Protein AF-A0A5C1WH13-F1 (afdb_monomer)

Solvent-accessible surface area (backbone atoms only — not comparable to full-atom values): 10570 Å² total; per-residue (Å²): 48,26,36,10,37,35,24,18,14,65,27,10,23,44,14,42,53,40,17,48,54,41,39,62,72,64,54,47,76,46,55,50,5,15,29,38,35,40,19,40,42,98,88,55,48,75,49,79,48,73,42,56,53,46,22,70,61,41,54,46,66,76,38,70,85,41,82,61,48,64,56,33,32,51,8,41,26,18,37,33,28,37,26,21,66,72,69,77,79,66,62,65,60,50,40,43,76,56,83,55,34,40,17,29,16,17,83,40,24,49,46,68,37,89,81,80,39,29,43,34,57,54,25,42,54,33,36,66,72,67,41,54,30,47,56,22,35,44,54,48,30,67,73,28,38,77,44,66,25,27,36,32,26,36,28,72,77,45,66,19,70,42,62,7,55,57,45,64,77,49,87,42,58,43,62,32,80,47,66,45,94,86,55,67,33,35,40,40,36,36,32,36,23,95,52,68,54,87,62,43,36,53,52,14,46,51,46,13,46,55,47,46,63,66,69,74,127

Radius of gyration: 15.4 Å; Cα contacts (8 Å, |Δi|>4): 584; chains: 1; bounding box: 40×37×45 Å

pLDDT: mean 95.03, std 6.49, range [41.84, 98.94]

Mean predicted aligned error: 3.16 Å

Structure (mmCIF, N/CA/C/O backbone):
data_AF-A0A5C1WH13-F1
#
_entry.id   AF-A0A5C1WH13-F1
#
loop_
_atom_site.group_PDB
_atom_site.id
_atom_site.type_symbol
_atom_site.label_atom_id
_atom_site.label_alt_id
_atom_site.label_comp_id
_atom_site.label_asym_id
_atom_site.label_entity_id
_atom_site.label_seq_id
_atom_site.pdbx_PDB_ins_code
_atom_site.Cartn_x
_atom_site.Cartn_y
_atom_site.Cartn_z
_atom_site.occupancy
_atom_site.B_iso_or_equiv
_atom_site.auth_seq_id
_atom_site.auth_comp_id
_atom_site.auth_asym_id
_atom_site.auth_atom_id
_atom_site.pdbx_PDB_model_num
ATOM 1 N N . MET A 1 1 ? 14.728 3.642 -1.135 1.00 90.88 1 MET A N 1
ATOM 2 C CA . MET A 1 1 ? 13.790 2.544 -0.775 1.00 90.88 1 MET A CA 1
ATOM 3 C C . MET A 1 1 ? 12.399 2.850 -1.324 1.00 90.88 1 MET A C 1
ATOM 5 O O . MET A 1 1 ? 12.065 4.023 -1.347 1.00 90.88 1 MET A O 1
ATOM 9 N N . THR A 1 2 ? 11.608 1.858 -1.760 1.00 95.00 2 THR A N 1
ATOM 10 C CA . THR A 1 2 ? 10.146 1.995 -1.984 1.00 95.00 2 THR A CA 1
ATOM 11 C C . THR A 1 2 ? 9.412 1.067 -1.027 1.00 95.00 2 THR A C 1
ATOM 13 O O . THR A 1 2 ? 9.809 -0.090 -0.896 1.00 95.00 2 THR A O 1
ATOM 16 N N . ILE A 1 3 ? 8.356 1.549 -0.383 1.00 97.19 3 ILE A N 1
ATOM 17 C CA . ILE A 1 3 ? 7.552 0.784 0.569 1.00 97.19 3 ILE A CA 1
ATOM 18 C C . ILE A 1 3 ? 6.067 1.094 0.381 1.00 97.19 3 ILE A C 1
ATOM 20 O O . ILE A 1 3 ? 5.674 2.254 0.274 1.00 97.19 3 ILE A O 1
ATOM 24 N N . GLY A 1 4 ? 5.261 0.038 0.355 1.00 98.38 4 GLY A N 1
ATOM 25 C CA . GLY A 1 4 ? 3.809 0.089 0.437 1.00 98.38 4 GLY A CA 1
ATOM 26 C C . GLY A 1 4 ? 3.349 -0.505 1.760 1.00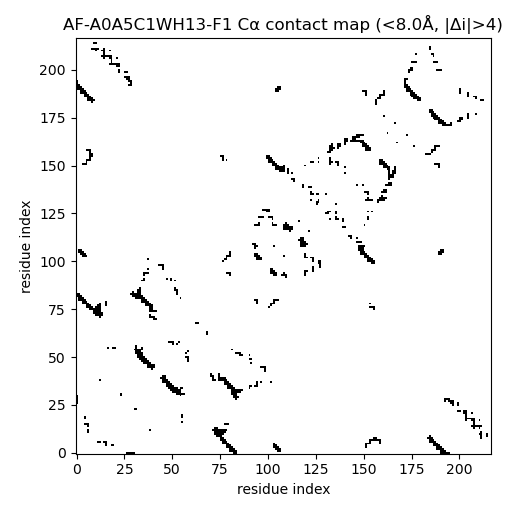 98.38 4 GLY A C 1
ATOM 27 O O . GLY A 1 4 ? 3.851 -1.550 2.176 1.00 98.38 4 GLY A O 1
ATOM 28 N N . ILE A 1 5 ? 2.397 0.152 2.417 1.00 98.88 5 ILE A N 1
ATOM 29 C CA . ILE A 1 5 ? 1.774 -0.327 3.656 1.00 98.88 5 ILE A CA 1
ATOM 30 C C . ILE A 1 5 ? 0.272 -0.151 3.510 1.00 98.88 5 ILE A C 1
ATOM 32 O O . ILE A 1 5 ? -0.181 0.897 3.060 1.00 98.88 5 ILE A O 1
ATOM 36 N N . ALA A 1 6 ? -0.507 -1.145 3.904 1.00 98.88 6 ALA A N 1
ATOM 37 C CA . ALA A 1 6 ? -1.952 -1.018 3.992 1.00 98.88 6 ALA A CA 1
ATOM 38 C C . ALA A 1 6 ? -2.466 -1.694 5.257 1.00 98.88 6 ALA A C 1
ATOM 40 O O . ALA A 1 6 ? -1.867 -2.656 5.742 1.00 98.88 6 ALA A O 1
ATOM 41 N N . ALA A 1 7 ? -3.570 -1.182 5.789 1.00 98.81 7 ALA A N 1
ATOM 42 C CA . ALA A 1 7 ? -4.208 -1.742 6.963 1.00 98.81 7 ALA A CA 1
ATOM 43 C C . ALA A 1 7 ? -5.727 -1.572 6.919 1.00 98.81 7 ALA A C 1
ATOM 45 O O . ALA A 1 7 ? -6.248 -0.613 6.339 1.00 98.81 7 ALA A O 1
ATOM 46 N N . PHE A 1 8 ? -6.411 -2.494 7.588 1.00 98.62 8 PHE A N 1
ATOM 47 C CA . PHE A 1 8 ? -7.804 -2.352 7.987 1.00 98.62 8 PHE A CA 1
ATOM 48 C C . PHE A 1 8 ? -7.947 -2.642 9.485 1.00 98.62 8 PHE A C 1
ATOM 50 O O . PHE A 1 8 ? -7.122 -3.351 10.068 1.00 98.62 8 PHE A O 1
ATOM 57 N N . GLY A 1 9 ? -9.005 -2.115 10.092 1.00 97.44 9 GLY A N 1
ATOM 58 C CA . GLY A 1 9 ? -9.286 -2.221 11.526 1.00 97.44 9 GLY A CA 1
ATOM 59 C C . GLY A 1 9 ? -9.368 -0.847 12.184 1.00 97.44 9 GLY A C 1
ATOM 60 O O . GLY A 1 9 ? -9.102 0.168 11.542 1.00 97.44 9 GLY A O 1
ATOM 61 N N . ALA A 1 10 ? -9.753 -0.806 13.461 1.00 94.94 10 ALA A N 1
ATOM 62 C CA . ALA A 1 10 ? -9.865 0.449 14.201 1.00 94.94 10 ALA A CA 1
ATOM 63 C C . ALA A 1 10 ? -8.555 1.251 14.117 1.00 94.94 10 ALA A C 1
ATOM 65 O O . ALA A 1 10 ? -7.485 0.747 14.455 1.00 94.94 10 ALA A O 1
ATOM 66 N N . GLU A 1 11 ? -8.648 2.496 13.642 1.00 96.31 11 GLU A N 1
ATOM 67 C CA . GLU A 1 11 ? -7.512 3.419 13.529 1.00 96.31 11 GLU A CA 1
ATOM 68 C C . GLU A 1 11 ? -6.391 2.938 12.588 1.00 96.31 11 GLU A C 1
ATOM 70 O O . GLU A 1 11 ? -5.204 3.225 12.789 1.00 96.31 11 GLU A O 1
ATOM 75 N N . ALA A 1 12 ? -6.766 2.250 11.502 1.00 98.31 12 ALA A N 1
ATOM 76 C CA . ALA A 1 12 ? -5.860 1.863 10.421 1.00 98.31 12 ALA A CA 1
ATOM 77 C C . ALA A 1 12 ? -5.029 3.043 9.890 1.00 98.31 12 ALA A C 1
ATOM 79 O O . ALA A 1 12 ? -3.855 2.866 9.557 1.00 98.31 12 ALA A O 1
ATOM 80 N N . GLY A 1 13 ? -5.591 4.257 9.874 1.00 97.88 13 GLY A N 1
ATOM 81 C CA . GLY A 1 13 ? -4.851 5.479 9.551 1.00 97.88 13 GLY A CA 1
ATOM 82 C C . GLY A 1 13 ? -3.622 5.693 10.439 1.00 97.88 13 GLY A C 1
ATOM 83 O O . GLY A 1 13 ? -2.503 5.823 9.930 1.00 97.88 13 GLY A O 1
ATOM 84 N N . ARG A 1 14 ? -3.795 5.661 11.769 1.00 97.69 14 ARG A N 1
ATOM 85 C CA . ARG A 1 14 ? -2.669 5.760 12.717 1.00 97.69 14 ARG A CA 1
ATOM 86 C C . ARG A 1 14 ? -1.720 4.581 12.612 1.00 97.69 14 ARG A C 1
ATOM 88 O O . ARG A 1 14 ? -0.511 4.782 12.717 1.00 97.69 14 ARG A O 1
ATOM 95 N N . ALA A 1 15 ? -2.235 3.376 12.387 1.00 98.62 15 ALA A N 1
ATOM 96 C CA . ALA A 1 15 ? -1.409 2.185 12.233 1.00 98.62 15 ALA A CA 1
ATOM 97 C C . ALA A 1 15 ? -0.457 2.296 11.033 1.00 98.62 15 ALA A C 1
ATOM 99 O O . ALA A 1 15 ? 0.742 2.036 11.170 1.00 98.62 15 ALA A O 1
ATOM 100 N N . VAL A 1 16 ? -0.961 2.753 9.881 1.00 98.69 16 VAL A N 1
ATOM 101 C CA . VAL A 1 16 ? -0.147 2.996 8.681 1.00 98.69 16 VAL A CA 1
ATOM 102 C C . VAL A 1 16 ? 0.901 4.075 8.945 1.00 98.69 16 VAL A C 1
ATOM 104 O O . VAL A 1 16 ? 2.068 3.876 8.617 1.00 98.69 16 VAL A O 1
ATOM 107 N N . TRP A 1 17 ? 0.535 5.183 9.596 1.00 97.88 17 TRP A N 1
ATOM 108 C CA . TRP A 1 17 ? 1.495 6.234 9.958 1.00 97.88 17 TRP A CA 1
ATOM 109 C C . TRP A 1 17 ? 2.567 5.758 10.940 1.00 97.88 17 TRP A C 1
ATOM 111 O O . TRP A 1 17 ? 3.724 6.162 10.833 1.00 97.88 17 TRP A O 1
ATOM 121 N N . ALA A 1 18 ? 2.206 4.906 11.897 1.00 98.44 18 ALA A N 1
ATOM 122 C CA . ALA A 1 18 ? 3.139 4.357 12.871 1.00 98.44 18 ALA A CA 1
ATOM 123 C C . ALA A 1 18 ? 4.132 3.386 12.212 1.00 98.44 18 ALA A C 1
ATOM 125 O O . ALA A 1 18 ? 5.329 3.459 12.491 1.00 98.44 18 ALA A O 1
ATOM 126 N N . ALA A 1 19 ? 3.655 2.528 11.307 1.00 98.62 19 ALA A N 1
ATOM 127 C CA . ALA A 1 19 ? 4.505 1.640 10.519 1.00 98.62 19 ALA A CA 1
ATOM 128 C C . ALA A 1 19 ? 5.409 2.417 9.548 1.00 98.62 19 ALA A C 1
ATOM 130 O O . ALA A 1 19 ? 6.598 2.120 9.446 1.00 98.62 19 ALA A O 1
ATOM 131 N N . TRP A 1 20 ? 4.877 3.448 8.884 1.00 98.00 20 TRP A N 1
ATOM 132 C CA . TRP A 1 20 ? 5.648 4.320 7.997 1.00 98.00 20 TRP A CA 1
ATOM 133 C C . TRP A 1 20 ? 6.755 5.059 8.759 1.00 98.00 20 TRP A C 1
ATOM 135 O O . TRP A 1 20 ? 7.915 4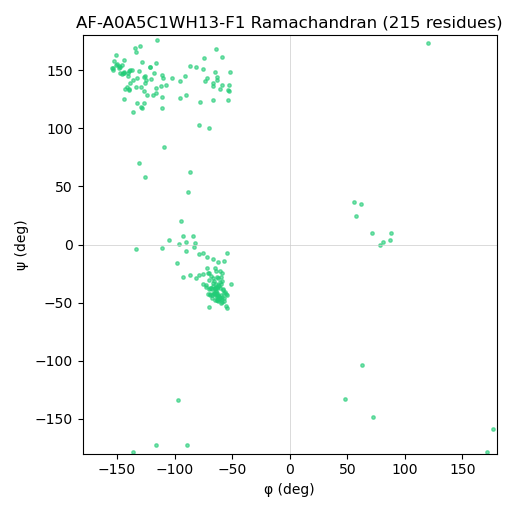.997 8.357 1.00 98.00 20 TRP A O 1
ATOM 145 N N . ALA A 1 21 ? 6.436 5.676 9.901 1.00 97.56 21 ALA A N 1
ATOM 146 C CA . ALA A 1 21 ? 7.431 6.350 10.735 1.00 97.56 21 ALA A CA 1
ATOM 147 C C . ALA A 1 21 ? 8.577 5.411 11.143 1.00 97.56 21 ALA A C 1
ATOM 149 O O . ALA A 1 21 ? 9.740 5.806 11.133 1.00 97.56 21 ALA A O 1
ATOM 150 N N . GLU A 1 22 ? 8.258 4.162 11.485 1.00 97.81 22 GLU A N 1
ATOM 151 C CA . GLU A 1 22 ? 9.262 3.165 11.854 1.00 97.81 22 GLU A CA 1
ATOM 152 C C . GLU A 1 22 ? 10.116 2.724 10.658 1.00 97.81 22 GLU A C 1
ATOM 154 O O . GLU A 1 22 ? 11.330 2.575 10.795 1.00 97.81 22 GLU A O 1
ATOM 159 N N . ALA A 1 23 ? 9.514 2.574 9.476 1.00 96.50 23 ALA A N 1
ATOM 160 C CA . ALA A 1 23 ? 10.244 2.261 8.252 1.00 96.50 23 ALA A CA 1
ATOM 161 C C . ALA A 1 23 ? 11.221 3.380 7.856 1.00 96.50 23 ALA A C 1
ATOM 163 O O . ALA A 1 23 ? 12.355 3.091 7.482 1.00 96.50 23 ALA A O 1
ATOM 164 N N . GLU A 1 24 ? 10.817 4.647 7.977 1.00 95.75 24 GLU A N 1
ATOM 165 C CA . GLU A 1 24 ? 11.707 5.795 7.758 1.00 95.75 24 GLU A CA 1
ATOM 166 C C . GLU A 1 24 ? 12.808 5.889 8.823 1.00 95.75 24 GLU A C 1
ATOM 168 O O . GLU A 1 24 ? 13.943 6.224 8.503 1.00 95.75 24 GLU A O 1
ATOM 173 N N . ARG A 1 25 ? 12.513 5.539 10.080 1.00 95.69 25 ARG A N 1
ATOM 174 C CA . ARG A 1 25 ? 13.503 5.540 11.168 1.00 95.69 25 ARG A CA 1
ATOM 175 C C . ARG A 1 25 ? 14.578 4.460 11.002 1.00 95.69 25 ARG A C 1
ATOM 177 O O . ARG A 1 25 ? 15.719 4.669 11.405 1.00 95.69 25 ARG A O 1
ATOM 184 N N . LEU A 1 26 ? 14.196 3.281 10.508 1.00 94.50 26 LEU A N 1
ATOM 185 C CA . LEU A 1 26 ? 15.082 2.118 10.374 1.00 94.50 26 LEU A CA 1
ATOM 186 C C . LEU A 1 26 ? 15.765 2.017 9.011 1.00 94.50 26 LEU A C 1
ATOM 188 O O . LEU A 1 26 ? 16.820 1.391 8.908 1.00 94.50 26 LEU A O 1
ATOM 192 N N . GLY A 1 27 ? 15.135 2.554 7.968 1.00 90.81 27 GLY A N 1
ATOM 193 C CA . GLY A 1 27 ? 15.612 2.433 6.600 1.00 90.81 27 GLY A CA 1
ATOM 194 C C . GLY A 1 27 ? 16.959 3.117 6.365 1.00 90.81 27 GLY A C 1
ATOM 195 O O . GLY A 1 27 ? 17.452 3.903 7.172 1.00 90.81 27 GLY A O 1
ATOM 196 N N . LYS A 1 28 ? 17.542 2.825 5.202 1.00 89.12 28 LYS A N 1
ATOM 197 C CA . LYS A 1 28 ? 18.756 3.467 4.690 1.00 89.12 28 LYS A CA 1
ATOM 198 C C . LYS A 1 28 ? 18.580 3.855 3.221 1.00 89.12 28 LYS A C 1
ATOM 200 O O . LYS A 1 28 ? 17.652 3.384 2.553 1.00 89.12 28 LYS A O 1
ATOM 205 N N . GLY A 1 29 ? 19.489 4.692 2.730 1.00 85.06 29 GLY A N 1
ATOM 206 C CA . GLY A 1 29 ? 19.470 5.230 1.373 1.00 85.06 29 GLY A CA 1
ATOM 207 C C . GLY A 1 29 ? 18.370 6.272 1.176 1.00 85.06 29 GLY A C 1
ATOM 208 O O . GLY A 1 29 ? 18.005 6.986 2.109 1.00 85.06 29 GLY A O 1
ATOM 209 N N . ASP A 1 30 ? 17.826 6.344 -0.041 1.00 81.06 30 ASP A N 1
ATOM 210 C CA . ASP A 1 30 ? 16.823 7.357 -0.381 1.00 81.06 30 ASP A CA 1
ATOM 211 C C . ASP A 1 30 ? 15.486 7.077 0.332 1.00 81.06 30 ASP A C 1
ATOM 213 O O . ASP A 1 30 ? 14.691 6.216 -0.082 1.00 81.06 30 ASP A O 1
ATOM 217 N N . LEU A 1 31 ? 15.274 7.811 1.422 1.00 83.81 31 LEU A N 1
ATOM 218 C CA . LEU A 1 31 ? 14.081 7.877 2.264 1.00 83.81 31 LEU A CA 1
ATOM 219 C C . LEU A 1 31 ? 13.465 9.278 2.186 1.00 83.81 31 LEU A C 1
ATOM 221 O O . LEU A 1 31 ? 14.038 10.173 1.571 1.00 83.81 31 LEU A O 1
ATOM 225 N N . HIS A 1 32 ? 12.314 9.469 2.837 1.00 87.25 32 HIS A N 1
ATOM 226 C CA . HIS A 1 32 ? 11.668 10.780 2.973 1.00 87.25 32 HIS A CA 1
ATOM 227 C C . HIS A 1 32 ? 11.407 11.462 1.621 1.00 87.25 32 HIS A C 1
ATOM 229 O O . HIS A 1 32 ? 11.569 12.671 1.472 1.00 87.25 32 HIS A O 1
ATOM 235 N N . GLY A 1 33 ? 11.058 10.674 0.608 1.00 89.94 33 GLY A N 1
ATOM 236 C CA . GLY A 1 33 ? 10.798 11.166 -0.737 1.00 89.94 33 GLY A CA 1
ATOM 237 C C . GLY A 1 33 ? 9.316 11.366 -0.994 1.00 89.94 33 GLY A C 1
ATOM 238 O O . GLY A 1 33 ? 8.601 11.923 -0.156 1.00 89.94 33 GLY A O 1
ATOM 239 N N . PHE A 1 34 ? 8.860 10.883 -2.147 1.00 95.38 34 PHE A N 1
ATOM 240 C CA . PHE A 1 34 ? 7.460 10.941 -2.521 1.00 95.38 34 PHE A CA 1
ATOM 241 C C . PHE A 1 34 ? 6.618 10.089 -1.575 1.00 95.38 34 PHE A C 1
ATOM 243 O O . PHE A 1 34 ? 7.067 9.039 -1.100 1.00 95.38 34 PHE A O 1
ATOM 250 N N . ALA A 1 35 ? 5.378 10.499 -1.347 1.00 97.25 35 ALA A N 1
ATOM 251 C CA . ALA A 1 35 ? 4.393 9.696 -0.651 1.00 97.25 35 ALA A CA 1
ATOM 252 C C . ALA A 1 35 ? 2.986 9.951 -1.183 1.00 97.25 35 ALA A C 1
ATOM 254 O O . ALA A 1 35 ? 2.652 11.070 -1.567 1.00 97.25 35 ALA A O 1
ATOM 255 N N . VAL A 1 36 ? 2.161 8.908 -1.152 1.00 97.75 36 VAL A N 1
ATOM 256 C CA . VAL A 1 36 ? 0.710 8.987 -1.340 1.00 97.75 36 VAL A CA 1
ATOM 257 C C . VAL A 1 36 ? 0.072 8.173 -0.233 1.00 97.75 36 VAL A C 1
ATOM 259 O O . VAL A 1 36 ? 0.366 6.986 -0.111 1.00 97.75 36 VAL A O 1
ATOM 262 N N . PHE A 1 37 ? -0.781 8.799 0.566 1.00 97.94 37 PHE A N 1
ATOM 263 C CA . PHE A 1 37 ? -1.547 8.174 1.637 1.00 97.94 37 PHE A CA 1
ATOM 264 C C . PHE A 1 37 ? -3.039 8.323 1.348 1.00 97.94 37 PHE A C 1
ATOM 266 O O . PHE A 1 37 ? -3.503 9.437 1.126 1.00 97.94 37 PHE A O 1
ATOM 273 N N . TYR A 1 38 ? -3.785 7.221 1.401 1.00 97.81 38 TYR A N 1
ATOM 274 C CA . TYR A 1 38 ? -5.246 7.231 1.403 1.00 97.81 38 TYR A CA 1
ATOM 275 C C . TYR A 1 38 ? -5.791 6.808 2.758 1.00 97.81 38 TYR A C 1
ATOM 277 O O . TYR A 1 38 ? -5.291 5.866 3.378 1.00 97.81 38 TYR A O 1
ATOM 285 N N . ALA A 1 39 ? -6.888 7.448 3.147 1.00 97.00 39 ALA A N 1
ATOM 286 C CA . ALA A 1 39 ? -7.793 6.971 4.181 1.00 97.00 39 ALA A CA 1
ATOM 287 C C . ALA A 1 39 ? -9.242 7.038 3.679 1.00 97.00 39 ALA A C 1
ATOM 289 O O . ALA A 1 39 ? -9.583 7.894 2.859 1.00 97.00 39 ALA A O 1
ATOM 290 N N . LEU A 1 40 ? -10.080 6.127 4.171 1.00 95.19 40 LEU A N 1
ATOM 291 C CA . LEU A 1 40 ? -11.515 6.118 3.906 1.00 95.19 40 LEU A CA 1
ATOM 292 C C . LEU A 1 40 ? -12.216 7.170 4.774 1.00 95.19 40 LEU A C 1
ATOM 294 O O . LEU A 1 40 ? -12.121 7.146 6.002 1.00 95.19 40 LEU A O 1
ATOM 298 N N . ALA A 1 41 ? -12.918 8.094 4.133 1.00 91.94 41 ALA A N 1
ATOM 299 C CA . ALA A 1 41 ? -13.732 9.095 4.797 1.00 91.94 41 ALA A CA 1
ATOM 300 C C . ALA A 1 41 ? -15.036 8.496 5.349 1.00 91.94 41 ALA A C 1
ATOM 302 O O . ALA A 1 41 ? -15.476 7.433 4.902 1.00 91.94 41 ALA A O 1
ATOM 303 N N . PRO A 1 42 ? -15.690 9.168 6.318 1.00 88.44 42 PRO A N 1
ATOM 304 C CA . PRO A 1 42 ? -16.958 8.702 6.883 1.00 88.44 42 PRO A CA 1
ATOM 305 C C . PRO A 1 42 ? -18.097 8.545 5.863 1.00 88.44 42 PRO A C 1
ATOM 307 O O . PRO A 1 42 ? -19.022 7.773 6.099 1.00 88.44 42 PRO A O 1
ATOM 310 N N . ASP A 1 43 ? -18.040 9.263 4.741 1.00 88.56 43 ASP A N 1
ATOM 311 C CA . ASP A 1 43 ? -18.987 9.156 3.622 1.00 88.56 43 ASP A CA 1
ATOM 312 C C . ASP A 1 43 ? -18.653 8.010 2.644 1.00 88.56 43 ASP A C 1
ATOM 314 O O . ASP A 1 43 ? -19.414 7.747 1.710 1.00 88.56 43 ASP A O 1
ATOM 318 N N . GLY A 1 44 ? -17.554 7.290 2.886 1.00 86.12 44 GLY A N 1
ATOM 319 C CA . GLY A 1 44 ? -17.084 6.175 2.071 1.00 86.12 44 GLY A CA 1
ATOM 320 C C . GLY A 1 44 ? -16.195 6.579 0.894 1.00 86.12 44 GLY A C 1
ATOM 321 O O . GLY A 1 44 ? -15.804 5.701 0.125 1.00 86.12 44 GLY A O 1
ATOM 322 N N . GLU A 1 45 ? -15.855 7.860 0.743 1.00 91.38 45 GLU A N 1
ATOM 323 C CA . GLU A 1 45 ? -14.924 8.319 -0.290 1.00 91.38 45 GLU A CA 1
ATOM 324 C C . GLU A 1 45 ? -13.465 8.230 0.185 1.00 91.38 45 GLU A C 1
ATOM 326 O O . GLU A 1 45 ? -13.160 8.278 1.376 1.00 91.38 45 GLU A O 1
ATOM 331 N N . ALA A 1 46 ? -12.524 8.078 -0.745 1.00 93.50 46 ALA A N 1
ATOM 332 C CA . ALA A 1 46 ? -11.100 8.043 -0.417 1.00 93.50 46 ALA A CA 1
ATOM 333 C C . ALA A 1 46 ? -10.496 9.453 -0.466 1.00 93.50 46 ALA A C 1
ATOM 335 O O . ALA A 1 46 ? -10.612 10.143 -1.479 1.00 9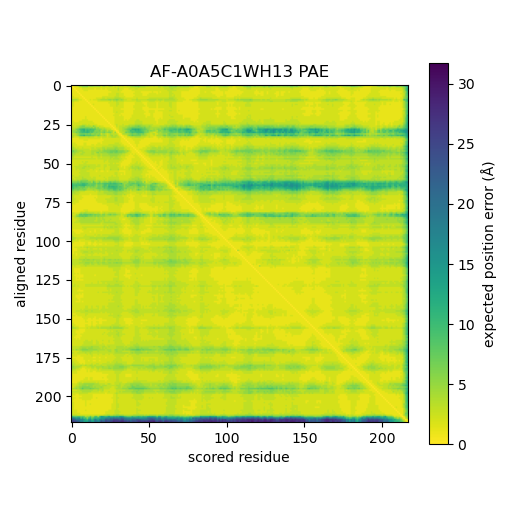3.50 46 ALA A O 1
ATOM 336 N N . VAL A 1 47 ? -9.789 9.864 0.589 1.00 94.12 47 VAL A N 1
ATOM 337 C CA . VAL A 1 47 ? -9.083 11.160 0.626 1.00 94.12 47 VAL A CA 1
ATOM 338 C C . VAL A 1 47 ? -7.581 10.937 0.610 1.00 94.12 47 VAL A C 1
ATOM 340 O O . VAL A 1 47 ? -7.056 10.177 1.428 1.00 94.12 47 VAL A O 1
ATOM 343 N N . ALA A 1 48 ? -6.908 11.590 -0.338 1.00 94.56 48 ALA A N 1
ATOM 344 C CA . ALA A 1 48 ? -5.470 11.480 -0.551 1.00 94.56 48 ALA A CA 1
ATOM 345 C C . ALA A 1 48 ? -4.701 12.598 0.151 1.00 94.56 48 ALA A C 1
ATOM 347 O O . ALA A 1 48 ? -5.092 13.765 0.087 1.00 94.56 48 ALA A O 1
ATOM 348 N N . LEU A 1 49 ? -3.554 12.237 0.722 1.00 95.19 49 LEU A N 1
ATOM 349 C CA . LEU A 1 49 ? -2.471 13.152 1.067 1.00 95.19 49 LEU A CA 1
ATOM 350 C C . LEU A 1 49 ? -1.257 12.766 0.230 1.00 95.19 49 LEU A C 1
ATOM 352 O O . LEU A 1 49 ? -0.884 11.593 0.210 1.00 95.19 49 LEU A O 1
ATOM 356 N N . GLU A 1 50 ? -0.626 13.727 -0.434 1.00 95.62 50 GLU A N 1
ATOM 357 C CA . GLU A 1 50 ? 0.525 13.449 -1.290 1.00 95.62 50 GLU A CA 1
ATOM 358 C C . GLU A 1 50 ? 1.619 14.509 -1.174 1.00 95.62 50 GLU A C 1
ATOM 360 O O . GLU A 1 50 ? 1.358 15.682 -0.906 1.00 95.62 50 GLU A O 1
ATOM 365 N N . CYS A 1 51 ? 2.861 14.081 -1.372 1.00 95.69 51 CYS A N 1
ATOM 366 C CA . CYS A 1 51 ? 4.016 14.957 -1.510 1.00 95.69 51 CYS A CA 1
ATOM 367 C C . CYS A 1 51 ? 5.041 14.305 -2.445 1.00 95.69 51 CYS A C 1
ATOM 369 O O . CYS A 1 51 ? 5.126 13.082 -2.523 1.00 95.69 51 CYS A O 1
ATOM 371 N N . GLN A 1 52 ? 5.840 15.112 -3.146 1.00 95.44 52 GLN A N 1
ATOM 372 C CA . GLN A 1 52 ? 6.993 14.612 -3.912 1.00 95.44 52 GLN A CA 1
ATOM 373 C C . GLN A 1 52 ? 8.221 14.382 -3.028 1.00 95.44 52 GLN A C 1
ATOM 375 O O . GLN A 1 52 ? 9.071 13.559 -3.348 1.00 95.44 52 GLN A O 1
ATOM 380 N N . ARG A 1 53 ? 8.343 15.141 -1.933 1.00 94.81 53 ARG A N 1
ATOM 381 C CA . ARG A 1 53 ? 9.544 15.195 -1.095 1.00 94.81 53 ARG A CA 1
ATOM 382 C C . ARG A 1 53 ? 9.176 15.386 0.370 1.00 94.81 53 ARG A C 1
ATOM 384 O O . ARG A 1 53 ? 8.138 15.968 0.677 1.00 94.81 53 ARG A O 1
ATOM 391 N N . GLY A 1 54 ? 10.068 14.931 1.243 1.00 93.06 54 GLY A N 1
ATOM 392 C CA . GLY A 1 54 ? 10.009 15.039 2.701 1.00 93.06 54 GLY A CA 1
ATOM 393 C C . GLY A 1 54 ? 9.133 13.993 3.397 1.00 93.06 54 GLY A C 1
ATOM 394 O O . GLY A 1 54 ? 9.012 14.032 4.621 1.00 93.06 54 GLY A O 1
ATOM 395 N N . GLY A 1 55 ? 8.539 13.052 2.651 1.00 93.75 55 GLY A N 1
ATOM 396 C CA . GLY A 1 55 ? 7.830 11.893 3.191 1.00 93.75 55 GLY A CA 1
ATOM 397 C C . GLY A 1 55 ? 6.832 12.240 4.297 1.00 93.75 55 GLY A C 1
ATOM 398 O O . GLY A 1 55 ? 6.032 13.176 4.176 1.00 93.75 55 GLY A O 1
ATOM 399 N N . LEU A 1 56 ? 6.882 11.479 5.393 1.00 94.69 56 LEU A N 1
ATOM 400 C CA . LEU A 1 56 ? 5.923 11.614 6.490 1.00 94.69 56 LEU A CA 1
ATOM 401 C C . LEU A 1 56 ? 6.004 12.979 7.181 1.00 94.69 56 LEU A C 1
ATOM 403 O O . LEU A 1 56 ? 4.982 13.497 7.635 1.00 94.69 56 LEU A O 1
ATOM 407 N N . GLU A 1 57 ? 7.195 13.570 7.274 1.00 94.31 57 GLU A N 1
ATOM 408 C CA . GLU A 1 57 ? 7.378 14.883 7.895 1.00 94.31 57 GLU A CA 1
ATOM 409 C C . GLU A 1 57 ? 6.629 15.967 7.116 1.00 94.31 57 GLU A C 1
ATOM 411 O O . GLU A 1 57 ? 5.861 16.729 7.706 1.00 94.31 57 GLU A O 1
ATOM 416 N N . THR A 1 58 ? 6.771 15.994 5.788 1.00 94.69 58 THR A N 1
ATOM 417 C CA . THR A 1 58 ? 6.042 16.947 4.941 1.00 94.69 58 THR A CA 1
ATOM 418 C C . THR A 1 58 ? 4.535 16.725 4.994 1.00 94.69 58 THR A C 1
ATOM 420 O O . THR A 1 58 ? 3.800 17.700 5.158 1.00 94.69 58 THR A O 1
ATOM 423 N N . ILE A 1 59 ? 4.063 15.472 4.944 1.00 93.06 59 ILE A N 1
ATOM 424 C CA . ILE A 1 59 ? 2.630 15.180 5.110 1.00 93.06 59 ILE A CA 1
ATOM 425 C C . ILE A 1 59 ? 2.129 15.695 6.468 1.00 93.06 59 ILE A C 1
ATOM 427 O O . ILE A 1 59 ? 1.109 16.378 6.533 1.00 93.06 59 ILE A O 1
ATOM 431 N N . ARG A 1 60 ? 2.855 15.458 7.565 1.00 92.50 60 ARG A N 1
ATOM 432 C CA . ARG A 1 60 ? 2.468 15.980 8.887 1.00 92.50 60 ARG A CA 1
ATOM 433 C C . ARG A 1 60 ? 2.441 17.501 8.920 1.00 92.50 60 ARG A C 1
ATOM 435 O O . ARG A 1 60 ? 1.474 18.069 9.419 1.00 92.50 60 ARG A O 1
ATOM 442 N N . ALA A 1 61 ? 3.465 18.161 8.389 1.00 90.94 61 ALA A N 1
ATOM 443 C CA . ALA A 1 61 ? 3.546 19.616 8.385 1.00 90.94 61 ALA A CA 1
ATOM 444 C C . ALA A 1 61 ? 2.371 20.243 7.619 1.00 90.94 61 ALA A C 1
ATOM 446 O O . ALA A 1 61 ? 1.709 21.139 8.139 1.00 90.94 61 ALA A O 1
ATOM 447 N N . GLN A 1 62 ? 2.062 19.721 6.429 1.00 87.94 62 GLN A N 1
ATOM 448 C CA . GLN A 1 62 ? 0.994 20.239 5.570 1.00 87.94 62 GLN A CA 1
ATOM 449 C C . GLN A 1 62 ? -0.415 19.974 6.119 1.00 87.94 62 GLN A C 1
ATOM 451 O O . GLN A 1 62 ? -1.322 20.768 5.873 1.00 87.94 62 GLN A O 1
ATOM 456 N N . TRP A 1 63 ? -0.607 18.880 6.864 1.00 85.50 63 TRP A N 1
ATOM 457 C CA . TRP A 1 63 ? -1.934 18.422 7.292 1.00 85.50 63 TRP A CA 1
ATOM 458 C C . TRP A 1 63 ? -2.195 18.568 8.797 1.00 85.50 63 TRP A C 1
ATOM 460 O O . TRP A 1 63 ? -3.305 18.316 9.253 1.00 85.50 63 TRP A O 1
ATOM 470 N N . SER A 1 64 ? -1.219 19.020 9.586 1.00 82.44 64 SER A N 1
ATOM 471 C CA . SER A 1 64 ? -1.371 19.198 11.042 1.00 82.44 64 SER A CA 1
ATOM 472 C C . SER A 1 64 ? -2.488 20.169 11.444 1.00 82.44 64 SER A C 1
ATOM 474 O O . SER A 1 64 ? -3.076 20.022 12.512 1.00 82.44 64 SER A O 1
ATOM 476 N N . THR A 1 65 ? -2.803 21.146 10.595 1.00 78.31 65 THR A N 1
ATOM 477 C CA . THR A 1 65 ? -3.829 22.175 10.840 1.00 78.31 65 THR A CA 1
ATOM 478 C C . THR A 1 65 ? -5.181 21.839 10.216 1.00 78.31 65 THR A C 1
ATOM 480 O O . THR A 1 65 ? -6.132 22.616 10.314 1.00 78.31 65 THR A O 1
ATOM 483 N N . ARG A 1 66 ? -5.268 20.691 9.547 1.00 81.62 66 ARG A N 1
ATOM 484 C CA . ARG A 1 66 ? -6.396 20.305 8.718 1.00 81.62 66 ARG A CA 1
ATOM 485 C C . ARG A 1 66 ? -7.377 19.440 9.521 1.00 81.62 66 ARG A C 1
ATOM 487 O O . ARG A 1 66 ? -6.961 18.447 10.119 1.00 81.62 66 ARG A O 1
ATOM 494 N N . PRO A 1 67 ? -8.674 19.807 9.583 1.00 81.19 67 PRO A N 1
ATOM 495 C CA . PRO A 1 67 ? -9.648 19.129 10.444 1.00 81.19 67 PRO A CA 1
ATOM 496 C C . PRO A 1 67 ? -9.870 17.667 10.040 1.00 81.19 67 PRO A C 1
ATOM 498 O O . PRO A 1 67 ? -10.267 16.837 10.857 1.00 81.19 67 PRO A O 1
ATOM 501 N N . ASP A 1 68 ? -9.582 17.347 8.784 1.00 84.88 68 ASP A N 1
ATOM 502 C CA . ASP A 1 68 ? -9.686 16.022 8.208 1.00 84.88 68 ASP A CA 1
ATOM 503 C C . ASP A 1 68 ? -8.664 15.024 8.750 1.00 84.88 68 ASP A C 1
ATOM 505 O O . ASP A 1 68 ? -8.959 13.833 8.849 1.00 84.88 68 ASP A O 1
ATOM 509 N N . LEU A 1 69 ? -7.504 15.494 9.217 1.00 89.44 69 LEU A N 1
ATOM 510 C CA . LEU A 1 69 ? -6.462 14.606 9.718 1.00 89.44 69 LEU A CA 1
ATOM 511 C C . LEU A 1 69 ? -6.954 13.725 10.878 1.00 89.44 69 LEU A C 1
ATOM 513 O O . LEU A 1 69 ? -6.614 12.545 10.950 1.00 89.44 69 LEU A O 1
ATOM 517 N N . ALA A 1 70 ? -7.778 14.273 11.775 1.00 90.31 70 ALA A N 1
ATOM 518 C CA . ALA A 1 70 ? -8.265 13.540 12.940 1.00 90.31 70 ALA A CA 1
ATOM 519 C C . ALA A 1 70 ? -9.081 12.299 12.545 1.00 90.31 70 ALA A C 1
ATOM 521 O O . ALA A 1 70 ? -8.839 11.214 13.081 1.00 90.31 70 ALA A O 1
ATOM 522 N N . TRP A 1 71 ? -10.005 12.437 11.588 1.00 92.00 71 TRP A N 1
ATOM 523 C CA . TRP A 1 71 ? -10.793 11.299 11.120 1.00 92.00 71 TRP A CA 1
ATOM 524 C C . TRP A 1 71 ? -9.974 10.386 10.206 1.00 92.00 71 TRP A C 1
ATOM 526 O O . TRP A 1 71 ? -10.139 9.174 10.289 1.00 92.00 71 TRP A O 1
ATOM 536 N N . MET A 1 72 ? -9.041 10.916 9.401 1.00 95.31 72 MET A N 1
ATOM 537 C CA . MET A 1 72 ? -8.162 10.083 8.565 1.00 95.31 72 MET A CA 1
ATOM 538 C C . MET A 1 72 ? -7.324 9.139 9.421 1.00 95.31 72 MET A C 1
ATOM 540 O O . MET A 1 72 ? -7.118 7.984 9.060 1.00 95.31 72 MET A O 1
ATOM 544 N N . MET A 1 73 ? -6.872 9.616 10.580 1.00 95.19 73 MET A N 1
ATOM 545 C CA . MET A 1 73 ? -6.143 8.819 11.560 1.00 95.19 73 MET A CA 1
ATOM 546 C C . MET A 1 73 ? -7.022 7.744 12.209 1.00 95.19 73 MET A C 1
ATOM 548 O O . MET A 1 73 ? -6.564 6.618 12.396 1.00 95.19 73 MET A O 1
ATOM 552 N N . ALA A 1 74 ? -8.286 8.063 12.488 1.00 94.81 74 ALA A N 1
ATOM 553 C CA . ALA A 1 74 ? -9.263 7.115 13.018 1.00 94.81 74 ALA A CA 1
ATOM 554 C C . ALA A 1 74 ? -9.863 6.174 11.951 1.00 94.81 74 ALA A C 1
ATOM 556 O O . ALA A 1 74 ? -10.577 5.237 12.306 1.00 94.81 74 ALA A O 1
ATOM 557 N N . SER A 1 75 ? -9.586 6.413 10.664 1.00 96.19 75 SER A N 1
ATOM 558 C CA . SER A 1 75 ? -10.164 5.666 9.545 1.00 96.19 75 SER A CA 1
ATOM 559 C C . SER A 1 75 ? -9.972 4.157 9.714 1.00 96.19 75 SER A C 1
ATOM 561 O O . SER A 1 75 ? -8.862 3.727 10.047 1.00 96.19 75 SER A O 1
ATOM 563 N N . PRO A 1 76 ? -11.003 3.341 9.418 1.00 96.75 76 PRO A N 1
ATOM 564 C CA . PRO A 1 76 ? -10.918 1.888 9.502 1.00 96.75 76 PRO A CA 1
ATOM 565 C C . PRO A 1 76 ? -10.135 1.256 8.344 1.00 96.75 76 PRO A C 1
ATOM 567 O O . PRO A 1 76 ? -9.926 0.045 8.326 1.00 96.75 76 PRO A O 1
ATOM 570 N N . LEU A 1 77 ? -9.755 2.055 7.345 1.00 98.25 77 LEU A N 1
ATOM 571 C CA . LEU A 1 77 ? -9.065 1.614 6.142 1.00 98.25 77 LEU A CA 1
ATOM 572 C C . LEU A 1 77 ? -8.065 2.684 5.710 1.00 98.25 77 LEU A C 1
ATOM 574 O O . LEU A 1 77 ? -8.435 3.846 5.510 1.00 98.25 77 LEU A O 1
ATOM 578 N N . ALA A 1 78 ? -6.803 2.301 5.557 1.00 98.56 78 ALA A N 1
ATOM 579 C CA . ALA A 1 78 ? -5.767 3.214 5.102 1.00 98.56 78 ALA A CA 1
ATOM 580 C C . ALA A 1 78 ? -4.660 2.485 4.344 1.00 98.56 78 ALA A C 1
ATOM 582 O O . ALA A 1 78 ? -4.398 1.300 4.565 1.00 98.56 78 ALA A O 1
ATOM 583 N N . ALA A 1 79 ? -3.983 3.211 3.463 1.00 98.81 79 ALA A N 1
ATOM 584 C CA . ALA A 1 79 ? -2.814 2.717 2.758 1.00 98.81 79 ALA A CA 1
ATOM 585 C C . ALA A 1 79 ? -1.849 3.855 2.429 1.00 98.81 79 ALA A C 1
ATOM 587 O O . ALA A 1 79 ? -2.250 5.009 2.309 1.00 98.81 79 ALA A O 1
ATOM 588 N N . VAL A 1 80 ? -0.577 3.518 2.261 1.00 98.75 80 VAL A N 1
ATOM 589 C CA . VAL A 1 80 ? 0.467 4.422 1.790 1.00 98.75 80 VAL A CA 1
ATOM 590 C C . VAL A 1 80 ? 1.352 3.715 0.771 1.00 98.75 80 VAL A C 1
ATOM 592 O O . VAL A 1 80 ? 1.548 2.497 0.835 1.00 98.75 80 VAL A O 1
ATOM 595 N N . ILE A 1 81 ? 1.907 4.488 -0.151 1.00 98.25 81 ILE A N 1
ATOM 596 C CA . ILE A 1 81 ? 3.149 4.171 -0.853 1.00 98.25 81 ILE A CA 1
ATOM 597 C C . ILE A 1 81 ? 4.110 5.340 -0.679 1.00 98.25 81 ILE A C 1
ATOM 599 O O . ILE A 1 81 ? 3.698 6.495 -0.754 1.00 98.25 81 ILE A O 1
ATOM 603 N N . THR A 1 82 ? 5.386 5.053 -0.454 1.00 96.69 82 THR A N 1
ATOM 604 C CA . THR A 1 82 ? 6.433 6.076 -0.412 1.00 96.69 82 THR A CA 1
ATOM 605 C C . THR A 1 82 ? 7.743 5.554 -0.990 1.00 96.69 82 THR A C 1
ATOM 607 O O . THR A 1 82 ? 8.048 4.359 -0.901 1.00 96.69 82 THR A O 1
ATOM 610 N N . SER A 1 83 ? 8.528 6.435 -1.611 1.00 92.75 83 SER A N 1
ATOM 611 C CA . SER A 1 83 ? 9.911 6.139 -1.985 1.00 92.75 83 SER A CA 1
ATOM 612 C C . SER A 1 83 ? 10.778 7.384 -2.048 1.00 92.75 83 SER A C 1
ATOM 614 O O . SER A 1 83 ? 10.262 8.460 -2.288 1.00 92.75 83 SER A O 1
ATOM 616 N N . GLY A 1 84 ? 12.094 7.223 -1.933 1.00 87.00 84 GLY A N 1
ATOM 617 C CA . GLY A 1 84 ? 13.067 8.319 -1.970 1.00 87.00 84 GLY A CA 1
ATOM 618 C C . GLY A 1 84 ? 13.034 9.261 -3.190 1.00 87.00 84 GLY A C 1
ATOM 619 O O . GLY A 1 84 ? 12.930 10.467 -2.995 1.00 87.00 84 GLY A O 1
ATOM 620 N N . PRO A 1 85 ? 13.127 8.773 -4.440 1.00 87.06 85 PRO A N 1
ATOM 621 C CA . PRO A 1 85 ? 13.117 9.655 -5.610 1.00 87.06 85 PRO A CA 1
ATOM 622 C C . PRO A 1 85 ? 11.723 10.209 -5.937 1.00 87.06 85 PRO A C 1
ATOM 624 O O . PRO A 1 85 ? 10.718 9.519 -5.731 1.00 87.06 85 PRO A O 1
ATOM 627 N N . ASP A 1 86 ? 11.704 11.407 -6.535 1.00 93.19 86 ASP A N 1
ATOM 628 C CA . ASP A 1 86 ? 10.526 12.005 -7.177 1.00 93.19 86 ASP A CA 1
ATOM 629 C C . ASP A 1 86 ? 9.901 11.015 -8.176 1.00 93.19 86 ASP A C 1
ATOM 631 O O . ASP A 1 86 ? 10.594 10.217 -8.825 1.00 93.19 86 ASP A O 1
ATOM 635 N N . ARG A 1 87 ? 8.576 11.080 -8.334 1.00 93.94 87 ARG A N 1
ATOM 636 C CA . ARG A 1 87 ? 7.840 10.218 -9.265 1.00 93.94 87 ARG A CA 1
ATOM 637 C C . ARG A 1 87 ? 7.059 11.018 -10.302 1.00 93.94 87 ARG A C 1
ATOM 639 O O . ARG A 1 87 ? 6.646 12.142 -10.020 1.00 93.94 87 ARG A O 1
ATOM 646 N N . PRO A 1 88 ? 6.813 10.433 -11.491 1.00 93.88 88 PRO A N 1
ATOM 647 C CA . PRO A 1 88 ? 5.917 11.028 -12.470 1.00 93.88 88 PRO A CA 1
ATOM 648 C C . PRO A 1 88 ? 4.547 11.334 -11.864 1.00 93.88 88 PRO A C 1
ATOM 650 O O . PRO A 1 88 ? 3.940 10.490 -11.206 1.00 93.88 88 PRO A O 1
ATOM 653 N N . GLU A 1 89 ? 4.054 12.538 -12.113 1.00 94.75 89 GLU A N 1
ATOM 654 C CA . GLU A 1 89 ? 2.708 12.937 -11.718 1.00 94.75 89 GLU A CA 1
ATOM 655 C C . GLU A 1 89 ? 1.666 12.434 -12.732 1.00 94.75 89 GLU A C 1
ATOM 657 O O . GLU A 1 89 ? 1.999 12.233 -13.905 1.00 94.75 89 GLU A O 1
ATOM 662 N N . PRO A 1 90 ? 0.408 12.205 -12.310 1.00 95.81 90 PRO A N 1
ATOM 663 C CA . PRO A 1 90 ? -0.117 12.372 -10.947 1.00 95.81 90 PRO A CA 1
ATOM 664 C C . PRO A 1 90 ? 0.367 11.271 -9.989 1.00 95.81 90 PRO A C 1
ATOM 666 O O . PRO A 1 90 ? 0.426 10.103 -10.376 1.00 95.81 90 PRO A O 1
ATOM 669 N N . LEU A 1 91 ? 0.687 11.612 -8.734 1.00 96.12 91 LEU A N 1
ATOM 670 C CA . LEU A 1 91 ? 1.215 10.641 -7.760 1.00 96.12 91 LEU A CA 1
ATOM 671 C C . LEU A 1 91 ? 0.189 9.559 -7.391 1.00 96.12 91 LEU A C 1
ATOM 673 O O . LEU A 1 91 ? 0.550 8.393 -7.219 1.00 96.12 91 LEU A O 1
ATOM 677 N N . ALA A 1 92 ? -1.102 9.897 -7.402 1.00 95.81 92 ALA A N 1
ATOM 678 C CA . ALA A 1 92 ? -2.215 8.958 -7.236 1.00 95.81 92 ALA A CA 1
ATOM 679 C C . ALA A 1 92 ? -2.222 7.765 -8.224 1.00 95.81 92 ALA A C 1
ATOM 681 O O . ALA A 1 92 ? -3.027 6.848 -8.094 1.00 95.81 92 ALA A O 1
ATOM 682 N N . GLN A 1 93 ? -1.340 7.721 -9.228 1.00 97.19 93 GLN A N 1
ATOM 683 C CA . GLN A 1 93 ? -1.178 6.520 -10.050 1.00 97.19 93 GLN A CA 1
ATOM 684 C C . GLN A 1 93 ? -0.515 5.347 -9.305 1.00 97.19 93 GLN A C 1
ATOM 686 O O . GLN A 1 93 ? -0.724 4.201 -9.697 1.00 97.19 93 GLN A O 1
ATOM 691 N N . PHE A 1 94 ? 0.272 5.603 -8.251 1.00 98.00 94 PHE A N 1
ATOM 692 C CA . PHE A 1 94 ? 1.044 4.573 -7.535 1.00 98.00 94 PHE A CA 1
ATOM 693 C C . PHE A 1 94 ? 0.257 3.867 -6.425 1.00 98.00 94 PHE A C 1
ATOM 695 O O . PHE A 1 94 ? 0.539 2.714 -6.104 1.00 98.00 94 PHE A O 1
ATOM 702 N N . LEU A 1 95 ? -0.743 4.543 -5.873 1.00 98.50 95 LEU A N 1
ATOM 703 C CA . LEU A 1 95 ? -1.700 4.018 -4.911 1.00 98.50 95 LEU A CA 1
ATOM 704 C C . LEU A 1 95 ? -3.078 4.380 -5.455 1.00 98.50 95 LEU A C 1
ATOM 706 O O . LEU A 1 95 ? -3.365 5.560 -5.600 1.00 98.50 95 LEU A O 1
ATOM 710 N N . VAL A 1 96 ? -3.911 3.389 -5.764 1.00 98.44 96 VAL A N 1
ATOM 711 C CA . VAL A 1 96 ? -5.241 3.610 -6.352 1.00 98.44 96 VAL A CA 1
ATOM 712 C C . VAL A 1 96 ? -6.337 3.255 -5.355 1.00 98.44 96 VAL A C 1
ATOM 714 O O . VAL A 1 96 ? -6.187 2.318 -4.568 1.00 98.44 96 VAL A O 1
ATOM 717 N N . ALA A 1 97 ? -7.445 3.990 -5.398 1.00 97.88 97 ALA A N 1
ATOM 718 C CA . ALA A 1 97 ? -8.581 3.801 -4.506 1.00 97.88 97 ALA A CA 1
ATOM 719 C C . ALA A 1 97 ? -9.891 3.610 -5.276 1.00 97.88 97 ALA A C 1
ATOM 721 O O . ALA A 1 97 ? -10.102 4.213 -6.329 1.00 97.88 97 ALA A O 1
ATOM 722 N N . GLY A 1 98 ? -10.761 2.769 -4.725 1.00 95.19 98 GLY A N 1
ATOM 723 C CA . GLY A 1 98 ? -12.143 2.565 -5.144 1.00 95.19 98 GLY A CA 1
ATOM 724 C C . GLY A 1 98 ? -13.064 2.495 -3.926 1.00 95.19 98 GLY A C 1
ATOM 725 O O . GLY A 1 98 ? -12.620 2.622 -2.784 1.00 95.19 98 GLY A O 1
ATOM 726 N N . ARG A 1 99 ? -14.358 2.276 -4.163 1.00 91.38 99 ARG A N 1
ATOM 727 C CA . ARG A 1 99 ? -15.391 2.254 -3.113 1.00 91.38 99 ARG A CA 1
ATOM 728 C C . ARG A 1 99 ? -15.236 1.079 -2.148 1.00 91.38 99 ARG A C 1
ATOM 730 O O . ARG A 1 99 ? -15.682 1.155 -1.007 1.00 91.38 99 ARG A O 1
ATOM 737 N N . ARG A 1 100 ? -14.668 -0.035 -2.609 1.00 93.81 100 ARG A N 1
ATOM 738 C CA . ARG A 1 100 ? -14.507 -1.273 -1.836 1.00 93.81 100 ARG A CA 1
ATOM 739 C C . ARG A 1 100 ? -13.130 -1.421 -1.211 1.00 93.81 100 ARG A C 1
ATOM 741 O O . ARG A 1 100 ? -12.976 -2.266 -0.330 1.00 93.81 100 ARG A O 1
ATOM 748 N N . GLY A 1 101 ? -12.137 -0.651 -1.647 1.00 96.94 101 GLY A N 1
ATOM 749 C CA . GLY A 1 101 ? -10.776 -0.845 -1.175 1.00 96.94 101 GLY A CA 1
ATOM 750 C C . GLY A 1 101 ? -9.715 -0.042 -1.910 1.00 96.94 101 GLY A C 1
ATOM 751 O O . GLY A 1 101 ? -10.002 0.715 -2.836 1.00 96.94 101 GLY A O 1
ATOM 752 N N . PHE A 1 102 ? -8.470 -0.242 -1.488 1.00 98.69 102 PHE A N 1
ATOM 753 C CA . PHE A 1 102 ? -7.283 0.416 -2.031 1.00 98.69 102 PHE A CA 1
ATOM 754 C C . PHE A 1 102 ? -6.289 -0.624 -2.551 1.00 98.69 102 PHE A C 1
ATOM 756 O O . PHE A 1 102 ? -6.236 -1.749 -2.047 1.00 98.69 102 PHE A O 1
ATOM 763 N N . VAL A 1 103 ? -5.470 -0.234 -3.529 1.00 98.81 103 VAL A N 1
ATOM 764 C CA . VAL A 1 103 ? -4.339 -1.038 -4.005 1.00 98.81 103 VAL A CA 1
ATOM 765 C C . VAL A 1 103 ? -3.067 -0.197 -4.011 1.00 98.81 103 VAL A C 1
ATOM 767 O O . VAL A 1 103 ? -2.963 0.793 -4.737 1.00 98.81 103 VAL A O 1
ATOM 770 N N . THR A 1 104 ? -2.103 -0.620 -3.196 1.00 98.75 104 THR A N 1
ATOM 771 C CA . THR A 1 104 ? -0.745 -0.070 -3.085 1.00 98.75 104 THR A CA 1
ATOM 772 C C . THR A 1 104 ? 0.283 -1.118 -3.504 1.00 98.75 104 THR A C 1
ATOM 774 O O . THR A 1 104 ? -0.068 -2.198 -3.980 1.00 98.75 104 THR A O 1
ATOM 777 N N . GLY A 1 105 ? 1.566 -0.832 -3.316 1.00 97.62 105 GLY A N 1
ATOM 778 C CA . GLY A 1 105 ? 2.618 -1.802 -3.562 1.00 97.62 105 GLY A CA 1
ATOM 779 C C . GLY A 1 105 ? 4.008 -1.233 -3.355 1.00 97.62 105 GLY A C 1
ATOM 780 O O . GLY A 1 105 ? 4.201 -0.218 -2.690 1.00 97.62 105 GLY A O 1
ATOM 781 N N . HIS A 1 106 ? 4.984 -1.884 -3.969 1.00 96.88 106 HIS A N 1
ATOM 782 C CA . HIS A 1 106 ? 6.351 -1.387 -4.050 1.00 96.88 106 HIS A CA 1
ATOM 783 C C . HIS A 1 106 ? 6.891 -1.535 -5.476 1.00 96.88 106 HIS A C 1
ATOM 785 O O . HIS A 1 106 ? 6.262 -2.174 -6.323 1.00 96.88 106 HIS A O 1
ATOM 791 N N . ARG A 1 107 ? 8.049 -0.917 -5.739 1.00 95.12 107 ARG A N 1
ATOM 792 C CA . ARG A 1 107 ? 8.636 -0.753 -7.080 1.00 95.12 107 ARG A CA 1
ATOM 793 C C . ARG A 1 107 ? 7.756 0.086 -8.014 1.00 95.12 107 ARG A C 1
ATOM 795 O O . ARG A 1 107 ? 7.765 1.315 -7.880 1.00 95.12 107 ARG A O 1
ATOM 802 N N . LEU A 1 108 ? 7.046 -0.544 -8.951 1.00 96.00 108 LEU A N 1
ATOM 803 C CA . LEU A 1 108 ? 6.206 0.105 -9.963 1.00 96.00 108 LEU A CA 1
ATOM 804 C C . LEU A 1 108 ? 4.805 -0.540 -10.015 1.00 96.00 108 LEU A C 1
ATOM 806 O O . LEU A 1 108 ? 4.452 -1.197 -10.992 1.00 96.00 108 LEU A O 1
ATOM 810 N N . PRO A 1 109 ? 3.960 -0.351 -8.983 1.00 97.56 109 PRO A N 1
ATOM 811 C CA . PRO A 1 109 ? 2.613 -0.938 -8.953 1.00 97.56 109 PRO A CA 1
ATOM 812 C C . PRO A 1 109 ? 1.697 -0.438 -10.085 1.00 97.56 109 PRO A C 1
ATOM 814 O O . PRO A 1 109 ? 0.672 -1.050 -10.369 1.00 97.56 109 PRO A O 1
ATOM 817 N N . ASN A 1 110 ? 2.067 0.656 -10.752 1.00 98.00 110 ASN A N 1
ATOM 818 C CA . ASN A 1 110 ? 1.367 1.241 -11.892 1.00 98.00 110 ASN A CA 1
ATOM 819 C C . ASN A 1 110 ? 1.874 0.744 -13.262 1.00 98.00 110 ASN A C 1
ATOM 821 O O . ASN A 1 110 ? 1.464 1.293 -14.285 1.00 98.00 110 ASN A O 1
ATOM 825 N N . THR A 1 111 ? 2.766 -0.254 -13.319 1.00 97.69 111 THR A N 1
ATOM 826 C CA . THR A 1 111 ? 3.221 -0.836 -14.591 1.00 97.69 111 THR A CA 1
ATOM 827 C C . THR A 1 111 ? 2.049 -1.436 -15.366 1.00 97.69 111 THR A C 1
ATOM 829 O O . THR A 1 111 ? 1.227 -2.161 -14.805 1.00 97.69 111 THR A O 1
ATOM 832 N N . VAL A 1 112 ? 1.985 -1.135 -16.665 1.00 98.06 112 VAL A N 1
ATOM 833 C CA . VAL A 1 112 ? 0.994 -1.694 -17.592 1.00 98.06 112 VAL A CA 1
ATOM 834 C C . VAL A 1 112 ? 1.237 -3.195 -17.760 1.00 98.06 112 VAL A C 1
ATOM 836 O O . VAL A 1 112 ? 2.352 -3.613 -18.075 1.00 98.06 112 VAL A O 1
ATOM 839 N N . GLY A 1 113 ? 0.202 -3.993 -17.502 1.00 97.12 113 GLY A N 1
ATOM 840 C CA . GLY A 1 113 ? 0.222 -5.444 -17.663 1.00 97.12 113 GLY A CA 1
ATOM 841 C C . GLY A 1 113 ? -0.195 -5.910 -19.061 1.00 97.12 113 GLY A C 1
ATOM 842 O O . GLY A 1 113 ? -0.430 -5.115 -19.968 1.00 97.12 113 GLY A O 1
ATOM 843 N N . VAL A 1 114 ? -0.348 -7.225 -19.220 1.00 97.25 114 VAL A N 1
ATOM 844 C CA . VAL A 1 114 ? -0.780 -7.888 -20.465 1.00 97.25 114 VAL A CA 1
ATOM 845 C C . VAL A 1 114 ? -2.175 -7.464 -20.935 1.00 97.25 114 VAL A C 1
ATOM 847 O O . VAL A 1 114 ? -2.478 -7.571 -22.119 1.00 97.25 114 VAL A O 1
ATOM 850 N N . SER A 1 115 ? -3.005 -6.958 -20.020 1.00 96.12 115 SER A N 1
ATOM 851 C CA . SER A 1 115 ? -4.351 -6.436 -20.287 1.00 96.12 115 SER A CA 1
ATOM 852 C C . SER A 1 115 ? -4.359 -4.971 -20.759 1.00 96.12 115 SER A C 1
ATOM 854 O O . SER A 1 115 ? -5.429 -4.375 -20.824 1.00 96.12 115 SER A O 1
ATOM 856 N N . ASP A 1 116 ? -3.192 -4.367 -21.025 1.00 97.44 116 ASP A N 1
ATOM 857 C CA . ASP A 1 116 ? -3.015 -2.936 -21.349 1.00 97.44 116 ASP A CA 1
ATOM 858 C C . ASP A 1 116 ? -3.558 -1.977 -20.263 1.00 97.44 116 ASP A C 1
ATOM 860 O O . ASP A 1 116 ? -3.901 -0.819 -20.492 1.00 97.44 116 ASP A O 1
ATOM 864 N N . ILE A 1 117 ? -3.635 -2.475 -19.027 1.00 97.50 117 ILE A N 1
ATOM 865 C CA . ILE A 1 117 ? -4.093 -1.744 -17.842 1.00 97.50 117 ILE A CA 1
ATOM 866 C C . ILE A 1 117 ? -2.994 -1.838 -16.773 1.00 97.50 117 ILE A C 1
ATOM 868 O O . ILE A 1 117 ? -2.375 -2.896 -16.630 1.00 97.50 117 ILE A O 1
ATOM 872 N N . PRO A 1 118 ? -2.731 -0.766 -15.997 1.00 98.62 118 PRO A N 1
ATOM 873 C CA . PRO A 1 118 ? -1.860 -0.839 -14.829 1.00 98.62 118 PRO A CA 1
ATOM 874 C C . PRO A 1 118 ? -2.278 -1.947 -13.858 1.00 98.62 118 PRO A C 1
ATOM 876 O O . PRO A 1 118 ? -3.447 -2.029 -13.473 1.00 98.62 118 PRO A O 1
ATOM 879 N N . VAL A 1 119 ? -1.326 -2.768 -13.414 1.00 98.75 119 VAL A N 1
ATOM 880 C CA . VAL A 1 119 ? -1.618 -3.948 -12.580 1.00 98.75 119 VAL A CA 1
ATOM 881 C C . VAL A 1 119 ? -2.316 -3.599 -11.256 1.00 98.75 119 VAL A C 1
ATOM 883 O O . VAL A 1 119 ? -3.214 -4.322 -10.825 1.00 98.75 119 VAL A O 1
ATOM 886 N N . ASN A 1 120 ? -2.010 -2.453 -10.633 1.00 98.75 120 ASN A N 1
ATOM 887 C CA . ASN A 1 120 ? -2.748 -1.988 -9.453 1.00 98.75 120 ASN A CA 1
ATOM 888 C C . ASN A 1 120 ? -4.224 -1.657 -9.746 1.00 98.75 120 ASN A C 1
ATOM 890 O O . ASN A 1 120 ? -5.095 -1.955 -8.928 1.00 98.75 120 ASN A O 1
ATOM 894 N N . ARG A 1 121 ? -4.532 -1.088 -10.918 1.00 98.75 121 ARG A N 1
ATOM 895 C CA . ARG A 1 121 ? -5.904 -0.791 -11.359 1.00 98.75 121 ARG A CA 1
ATOM 896 C C . ARG A 1 121 ? -6.665 -2.054 -11.736 1.00 98.75 121 ARG A C 1
ATOM 898 O O . ARG A 1 121 ? -7.857 -2.147 -11.451 1.00 98.75 121 ARG A O 1
ATOM 905 N N . GLU A 1 122 ? -5.993 -3.027 -12.340 1.00 98.75 122 GLU A N 1
ATOM 906 C CA . GLU A 1 122 ? -6.589 -4.330 -12.638 1.00 98.75 122 GLU A CA 1
ATOM 907 C C . GLU A 1 122 ? -6.986 -5.059 -11.343 1.00 98.75 122 GLU A C 1
ATOM 909 O O . GLU A 1 122 ? -8.125 -5.517 -11.213 1.00 98.75 122 GLU A O 1
ATOM 914 N N . ALA A 1 123 ? -6.102 -5.063 -10.338 1.00 98.81 123 ALA A N 1
ATOM 915 C CA . ALA A 1 123 ? -6.400 -5.607 -9.013 1.00 98.81 123 ALA A CA 1
ATOM 916 C C . ALA A 1 123 ? -7.538 -4.837 -8.321 1.00 98.81 123 ALA A C 1
ATOM 918 O O . ALA A 1 123 ? -8.445 -5.455 -7.760 1.00 98.81 123 ALA A O 1
ATOM 919 N N . LEU A 1 124 ? -7.547 -3.501 -8.422 1.00 98.75 124 LEU A N 1
ATOM 920 C CA . LEU A 1 124 ? -8.629 -2.668 -7.892 1.00 98.75 124 LEU A CA 1
ATOM 921 C C . LEU A 1 124 ? -9.980 -3.024 -8.541 1.00 98.75 124 LEU A C 1
ATOM 923 O O . LEU A 1 124 ? -10.987 -3.189 -7.859 1.00 98.75 124 LEU A O 1
ATOM 927 N N . SER A 1 125 ? -10.007 -3.216 -9.860 1.00 98.56 125 SER A N 1
ATOM 928 C CA . SER A 1 125 ? -11.218 -3.626 -10.578 1.00 98.56 125 SER A CA 1
ATOM 929 C C . SER A 1 125 ? -11.742 -4.992 -10.117 1.00 98.56 125 SER A C 1
ATOM 931 O O . SER A 1 125 ? -12.953 -5.219 -10.092 1.00 98.56 125 SER A O 1
ATOM 933 N N . LEU A 1 126 ? -10.861 -5.932 -9.768 1.00 98.69 126 LEU A N 1
ATOM 934 C CA . LEU A 1 126 ? -11.262 -7.234 -9.224 1.00 98.69 126 LEU A CA 1
ATOM 935 C C . LEU A 1 126 ? -11.899 -7.091 -7.836 1.00 98.69 126 LEU A C 1
ATOM 937 O O . LEU A 1 126 ? -12.982 -7.638 -7.618 1.00 98.69 126 LEU A O 1
ATOM 941 N N . ILE A 1 127 ? -11.300 -6.314 -6.928 1.00 98.31 127 ILE A N 1
ATOM 942 C CA . ILE A 1 127 ? -11.889 -6.103 -5.594 1.00 98.31 127 ILE A CA 1
ATOM 943 C C . ILE A 1 127 ? -13.206 -5.316 -5.661 1.00 98.31 127 ILE A C 1
ATOM 945 O O . ILE A 1 127 ? -14.137 -5.636 -4.924 1.00 98.31 127 ILE A O 1
ATOM 949 N N . GLU A 1 128 ? -13.354 -4.376 -6.604 1.00 97.31 128 GLU A N 1
ATOM 950 C CA . GLU A 1 128 ? -14.624 -3.678 -6.876 1.00 97.31 128 GLU A CA 1
ATOM 951 C C . GLU A 1 128 ? -15.745 -4.641 -7.306 1.00 97.31 128 GLU A C 1
ATOM 953 O O . GLU A 1 128 ? -16.916 -4.452 -6.961 1.00 97.31 128 GLU A O 1
ATOM 958 N N . ARG A 1 129 ? -15.380 -5.727 -7.997 1.00 97.81 129 ARG A N 1
ATOM 959 C CA . ARG A 1 129 ? -16.282 -6.822 -8.387 1.00 97.81 129 ARG A CA 1
ATOM 960 C C . ARG A 1 129 ? -16.511 -7.854 -7.277 1.00 97.81 129 ARG A C 1
ATOM 962 O O . ARG A 1 129 ? -17.245 -8.814 -7.491 1.00 97.81 129 ARG A O 1
ATOM 969 N N . GLY A 1 130 ? -15.923 -7.658 -6.097 1.00 97.62 130 GLY A N 1
ATOM 970 C CA . GLY A 1 130 ? -16.088 -8.536 -4.939 1.00 97.62 130 GLY A CA 1
ATOM 971 C C . GLY A 1 130 ? -15.105 -9.705 -4.874 1.00 97.62 130 GLY A C 1
ATOM 972 O O . GLY A 1 130 ? -15.275 -10.576 -4.023 1.00 97.62 130 GLY A O 1
ATOM 973 N N . VAL A 1 131 ? -14.076 -9.737 -5.728 1.00 98.56 131 VAL A N 1
ATOM 974 C CA . VAL A 1 131 ? -12.979 -10.705 -5.584 1.00 98.56 131 VAL A CA 1
ATOM 975 C C . VAL A 1 131 ? -12.205 -10.382 -4.307 1.00 98.56 131 VAL A C 1
ATOM 977 O O . VAL A 1 131 ? -11.958 -9.215 -3.996 1.00 98.56 131 VAL A O 1
ATOM 980 N N . ARG A 1 132 ? -11.816 -11.412 -3.551 1.00 98.19 132 ARG A N 1
ATOM 981 C CA . ARG A 1 132 ? -11.048 -11.213 -2.320 1.00 98.19 132 ARG A CA 1
ATOM 982 C C . ARG A 1 132 ? -9.685 -10.568 -2.614 1.00 98.19 132 ARG A C 1
ATOM 984 O O . ARG A 1 132 ? -9.070 -10.923 -3.618 1.00 98.19 132 ARG A O 1
ATOM 991 N N . PRO A 1 133 ? -9.160 -9.688 -1.742 1.00 98.69 133 PRO A N 1
ATOM 992 C CA . PRO A 1 133 ? -7.892 -8.995 -1.982 1.00 98.69 133 PRO A CA 1
ATOM 993 C C . PRO A 1 133 ? -6.700 -9.907 -2.283 1.00 98.69 133 PRO A C 1
ATOM 995 O O . PRO A 1 133 ? -5.949 -9.630 -3.214 1.00 98.69 133 PRO A O 1
ATOM 998 N N . ASP A 1 134 ? -6.545 -11.006 -1.539 1.00 98.25 134 ASP A N 1
ATOM 999 C CA . ASP A 1 134 ? -5.475 -11.991 -1.735 1.00 98.25 134 ASP A CA 1
ATOM 1000 C C . ASP A 1 134 ? -5.586 -12.722 -3.077 1.00 98.25 134 ASP A C 1
ATOM 1002 O O . ASP A 1 134 ? -4.588 -12.951 -3.760 1.00 98.25 134 ASP A O 1
ATOM 1006 N N . GLU A 1 135 ? -6.809 -13.031 -3.496 1.00 98.75 135 GLU A N 1
ATOM 1007 C CA . GLU A 1 135 ? -7.068 -13.633 -4.795 1.00 98.75 135 GLU A CA 1
ATOM 1008 C C . GLU A 1 135 ? -6.849 -12.637 -5.939 1.00 98.75 135 GLU A C 1
ATOM 1010 O O . GLU A 1 135 ? -6.204 -12.985 -6.927 1.00 98.75 135 GLU A O 1
ATOM 1015 N N . ALA A 1 136 ? -7.300 -11.391 -5.785 1.00 98.81 136 ALA A N 1
ATOM 1016 C CA . ALA A 1 136 ? -7.157 -10.343 -6.789 1.00 98.81 136 ALA A CA 1
ATOM 1017 C C . ALA A 1 136 ? -5.684 -10.052 -7.117 1.00 98.81 136 ALA A C 1
ATOM 1019 O O . ALA A 1 136 ? -5.304 -10.072 -8.290 1.00 98.81 136 ALA A O 1
ATOM 1020 N N . VAL A 1 137 ? -4.835 -9.836 -6.102 1.00 98.75 137 VAL A N 1
ATOM 1021 C CA . VAL A 1 137 ? -3.397 -9.588 -6.334 1.00 98.75 137 VAL A CA 1
ATOM 1022 C C . VAL A 1 137 ? -2.712 -10.805 -6.950 1.00 98.75 137 VAL A C 1
ATOM 1024 O O . VAL A 1 137 ? -1.925 -10.656 -7.884 1.00 98.75 137 VAL A O 1
ATOM 1027 N N . ARG A 1 138 ? -3.060 -12.016 -6.495 1.00 98.75 138 ARG A N 1
ATOM 1028 C CA . ARG A 1 138 ? -2.506 -13.260 -7.035 1.00 98.75 138 ARG A CA 1
ATOM 1029 C C . ARG A 1 138 ? -2.875 -13.445 -8.504 1.00 98.75 138 ARG A C 1
ATOM 1031 O O . ARG A 1 138 ? -1.991 -13.739 -9.299 1.00 98.75 138 ARG A O 1
ATOM 1038 N N . MET A 1 139 ? -4.145 -13.270 -8.871 1.00 98.62 139 MET A N 1
ATOM 1039 C CA . MET A 1 139 ? -4.611 -13.397 -10.258 1.00 98.62 139 MET A CA 1
ATOM 1040 C C . MET A 1 139 ? -3.850 -12.451 -11.188 1.00 98.62 139 MET A C 1
ATOM 1042 O O . MET A 1 139 ? -3.334 -12.885 -12.218 1.00 98.62 139 MET A O 1
ATOM 1046 N N . VAL A 1 140 ? -3.732 -11.178 -10.800 1.00 98.81 140 VAL A N 1
ATOM 1047 C CA . VAL A 1 140 ? -3.053 -10.163 -11.614 1.00 98.81 140 VAL A CA 1
ATOM 1048 C C . VAL A 1 140 ? -1.567 -10.471 -11.756 1.00 98.81 140 VAL A C 1
ATOM 1050 O O . VAL A 1 140 ? -1.051 -10.462 -12.871 1.00 98.81 140 VAL A O 1
ATOM 1053 N N . LEU A 1 141 ? -0.863 -10.787 -10.667 1.00 98.62 141 LEU A N 1
ATOM 1054 C CA . LEU A 1 141 ? 0.584 -11.023 -10.730 1.00 98.62 141 LEU A CA 1
ATOM 1055 C C . LEU A 1 141 ? 0.951 -12.376 -11.354 1.00 98.62 141 LEU A C 1
ATOM 1057 O O . LEU A 1 141 ? 2.015 -12.488 -11.958 1.00 98.62 141 LEU A O 1
ATOM 1061 N N . GLN A 1 142 ? 0.067 -13.378 -11.298 1.00 98.38 142 GLN A N 1
ATOM 1062 C CA . GLN A 1 142 ? 0.227 -14.631 -12.049 1.00 98.38 142 GLN A CA 1
ATOM 1063 C C . GLN A 1 142 ? 0.064 -14.427 -13.559 1.00 98.38 142 GLN A C 1
ATOM 1065 O O . GLN A 1 142 ? 0.795 -15.041 -14.332 1.00 98.38 142 GLN A O 1
ATOM 1070 N N . ALA A 1 143 ? -0.855 -13.556 -13.986 1.00 98.44 143 ALA A N 1
ATOM 1071 C CA . ALA A 1 143 ? -0.995 -13.182 -15.395 1.00 98.44 143 ALA A CA 1
ATOM 1072 C C . ALA A 1 143 ? 0.160 -12.290 -15.891 1.00 98.44 143 ALA A C 1
ATOM 1074 O O . ALA A 1 143 ? 0.423 -12.216 -17.090 1.00 98.44 143 ALA A O 1
ATOM 1075 N N . ASN A 1 144 ? 0.869 -11.635 -14.967 1.00 98.56 144 ASN A N 1
ATOM 1076 C CA . ASN A 1 144 ? 1.915 -10.657 -15.244 1.00 98.56 144 ASN A CA 1
ATOM 1077 C C . ASN A 1 144 ? 3.244 -11.021 -14.546 1.00 98.56 144 ASN A C 1
ATOM 1079 O O . ASN A 1 144 ? 3.769 -10.219 -13.777 1.00 98.56 144 ASN A O 1
ATOM 1083 N N . PRO A 1 145 ? 3.852 -12.196 -14.796 1.00 98.25 145 PRO A N 1
ATOM 1084 C CA . PRO A 1 145 ? 4.991 -12.669 -14.000 1.00 98.25 145 PRO A CA 1
ATOM 1085 C C . PRO A 1 145 ? 6.250 -11.794 -14.126 1.00 98.25 145 PRO A C 1
ATOM 1087 O O . PRO A 1 145 ? 7.126 -11.841 -13.263 1.00 98.25 145 PRO A O 1
ATOM 1090 N N . ARG A 1 146 ? 6.358 -10.993 -15.196 1.00 97.81 146 ARG A N 1
ATOM 1091 C CA . ARG A 1 146 ? 7.547 -10.188 -15.526 1.00 97.81 146 ARG A CA 1
ATOM 1092 C C . ARG A 1 146 ? 7.411 -8.690 -15.238 1.00 97.81 146 ARG A C 1
ATOM 1094 O O . ARG A 1 146 ? 8.330 -7.948 -15.572 1.00 97.81 146 ARG A O 1
ATOM 1101 N N . VAL A 1 147 ? 6.306 -8.227 -14.651 1.00 97.94 147 VAL A N 1
ATOM 1102 C CA . VAL A 1 147 ? 6.203 -6.820 -14.221 1.00 97.94 147 VAL A CA 1
ATOM 1103 C C . VAL A 1 147 ? 7.079 -6.585 -12.995 1.00 97.94 147 VAL A C 1
ATOM 1105 O O . VAL A 1 147 ? 7.179 -7.448 -12.133 1.00 97.94 147 VAL A O 1
ATOM 1108 N N . ASP A 1 148 ? 7.705 -5.417 -12.886 1.00 97.31 148 ASP A N 1
ATOM 1109 C CA . ASP A 1 148 ? 8.552 -5.078 -11.736 1.00 97.31 148 ASP A CA 1
ATOM 1110 C C . ASP A 1 148 ? 7.714 -4.487 -10.591 1.00 97.31 148 ASP A C 1
ATOM 1112 O O . ASP A 1 148 ? 7.843 -3.316 -10.227 1.00 97.31 148 ASP A O 1
ATOM 1116 N N . ALA A 1 149 ? 6.793 -5.293 -10.060 1.00 98.12 149 ALA A N 1
ATOM 1117 C CA . ALA A 1 149 ? 5.863 -4.877 -9.017 1.00 98.12 149 ALA A CA 1
ATOM 1118 C C . ALA A 1 149 ? 5.569 -5.989 -8.005 1.00 98.12 149 ALA A C 1
ATOM 1120 O O . ALA A 1 149 ? 5.501 -7.174 -8.351 1.00 98.12 149 ALA A O 1
ATOM 1121 N N . GLY A 1 150 ? 5.337 -5.563 -6.767 1.00 98.62 150 GLY A N 1
ATOM 1122 C CA . GLY A 1 150 ? 4.566 -6.299 -5.770 1.00 98.62 150 GLY A CA 1
ATOM 1123 C C . GLY A 1 150 ? 3.381 -5.440 -5.339 1.00 98.62 150 GLY A C 1
ATOM 1124 O O . GLY A 1 150 ? 3.501 -4.212 -5.268 1.00 98.62 150 GLY A O 1
ATOM 1125 N N . LEU A 1 151 ? 2.233 -6.070 -5.104 1.00 98.88 151 LEU A N 1
ATOM 1126 C CA . LEU A 1 151 ? 0.958 -5.406 -4.840 1.00 98.88 151 LEU A CA 1
ATOM 1127 C C . LEU A 1 151 ? 0.430 -5.757 -3.457 1.00 98.88 151 LEU A C 1
ATOM 1129 O O . LEU A 1 151 ? 0.593 -6.877 -2.978 1.00 98.88 151 LEU A O 1
ATOM 1133 N N . ILE A 1 152 ? -0.271 -4.801 -2.859 1.00 98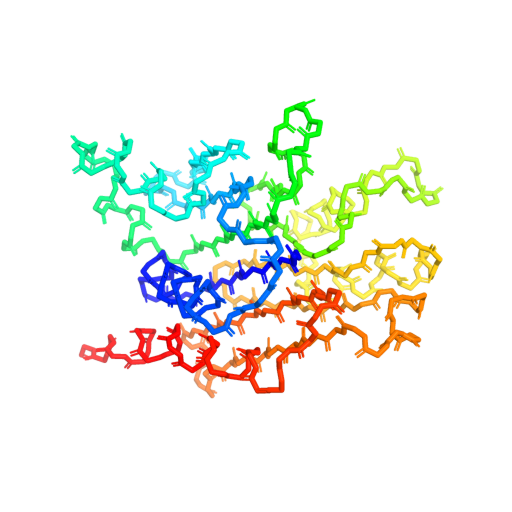.94 152 ILE A N 1
ATOM 1134 C CA . ILE A 1 152 ? -1.082 -4.989 -1.663 1.00 98.94 152 ILE A CA 1
ATOM 1135 C C . ILE A 1 152 ? -2.479 -4.471 -1.979 1.00 98.94 152 ILE A C 1
ATOM 1137 O O . ILE A 1 152 ? -2.635 -3.294 -2.302 1.00 98.94 152 ILE A O 1
ATOM 1141 N N . ALA A 1 153 ? -3.489 -5.323 -1.858 1.00 98.88 153 ALA A N 1
ATOM 1142 C CA . ALA A 1 153 ? -4.888 -4.927 -1.928 1.00 98.88 153 ALA A CA 1
ATOM 1143 C C . ALA A 1 153 ? -5.501 -4.988 -0.529 1.00 98.88 153 ALA A C 1
ATOM 1145 O O . ALA A 1 153 ? -5.262 -5.939 0.217 1.00 98.88 153 ALA A O 1
ATOM 1146 N N . VAL A 1 154 ? -6.303 -3.988 -0.176 1.00 98.81 154 VAL A N 1
ATOM 1147 C CA . VAL A 1 154 ? -6.971 -3.904 1.124 1.00 98.81 154 VAL A CA 1
ATOM 1148 C C . VAL A 1 154 ? -8.421 -3.472 0.954 1.00 98.81 154 VAL A C 1
ATOM 1150 O O . VAL A 1 154 ? -8.741 -2.626 0.127 1.00 98.81 154 VAL A O 1
ATOM 1153 N N . THR A 1 155 ? -9.295 -4.058 1.756 1.00 98.06 155 THR A N 1
ATOM 1154 C CA . THR A 1 155 ? -10.718 -3.727 1.905 1.00 98.06 155 THR A CA 1
ATOM 1155 C C . THR A 1 155 ? -11.002 -3.569 3.403 1.00 98.06 155 THR A C 1
ATOM 1157 O O . THR A 1 155 ? -10.153 -3.959 4.208 1.00 98.06 155 THR A O 1
ATOM 1160 N N . PRO A 1 156 ? -12.182 -3.082 3.826 1.00 95.62 156 PRO A N 1
ATOM 1161 C CA . PRO A 1 156 ? -12.497 -2.935 5.252 1.00 95.62 156 PRO A CA 1
ATOM 1162 C C . PRO A 1 156 ? -12.403 -4.215 6.105 1.00 95.62 156 PRO A C 1
ATOM 1164 O O . PRO A 1 156 ? -12.413 -4.120 7.329 1.00 95.62 156 PRO A O 1
ATOM 1167 N N . HIS A 1 157 ? -12.329 -5.403 5.490 1.00 94.62 157 HIS A N 1
ATOM 1168 C CA . HIS A 1 157 ? -12.368 -6.692 6.198 1.00 94.62 157 HIS A CA 1
ATOM 1169 C C . HIS A 1 157 ? -11.295 -7.694 5.761 1.00 94.62 157 HIS A C 1
ATOM 1171 O O . HIS A 1 157 ? -11.231 -8.801 6.289 1.00 94.62 157 HIS A O 1
ATOM 1177 N N . ALA A 1 158 ? -10.497 -7.360 4.752 1.00 97.69 158 ALA A N 1
ATOM 1178 C CA . ALA A 1 158 ? -9.537 -8.291 4.183 1.00 97.69 158 ALA A CA 1
ATOM 1179 C C . ALA A 1 158 ? -8.373 -7.544 3.551 1.00 97.69 158 ALA A C 1
ATOM 1181 O O . ALA A 1 158 ? -8.533 -6.449 3.008 1.00 97.69 158 ALA A O 1
ATOM 1182 N N . ILE A 1 159 ? -7.211 -8.184 3.570 1.00 98.69 159 ILE A N 1
ATOM 1183 C CA . ILE A 1 159 ? -5.986 -7.680 2.970 1.00 98.69 159 ILE A CA 1
ATOM 1184 C C . ILE A 1 159 ? -5.239 -8.837 2.316 1.00 98.69 159 ILE A C 1
ATOM 1186 O O . ILE A 1 159 ? -5.322 -9.980 2.766 1.00 98.69 159 ILE A O 1
ATOM 1190 N N . GLY A 1 160 ? -4.546 -8.544 1.228 1.00 98.56 160 GLY A N 1
ATOM 1191 C CA . GLY A 1 160 ? -3.737 -9.505 0.498 1.00 98.56 160 GLY A CA 1
ATOM 1192 C C . GLY A 1 160 ? -2.515 -8.819 -0.077 1.00 98.56 160 GLY A C 1
ATOM 1193 O O . GLY A 1 160 ? -2.578 -7.646 -0.440 1.00 98.56 160 GLY A O 1
ATOM 1194 N N . LEU A 1 161 ? -1.405 -9.545 -0.152 1.00 98.69 161 LEU A N 1
ATOM 1195 C CA . LEU A 1 161 ? -0.175 -9.062 -0.765 1.00 98.69 161 LEU A CA 1
ATOM 1196 C C . LEU A 1 161 ? 0.497 -10.170 -1.561 1.00 98.69 161 LEU A C 1
ATOM 1198 O O . LEU A 1 161 ? 0.464 -11.329 -1.146 1.00 98.69 161 LEU A O 1
ATOM 1202 N N . GLU A 1 162 ? 1.130 -9.802 -2.667 1.00 98.62 162 GLU A N 1
ATOM 1203 C CA . GLU A 1 162 ? 1.925 -10.720 -3.476 1.00 98.62 162 GLU A CA 1
ATOM 1204 C C . GLU A 1 162 ? 2.998 -9.964 -4.273 1.00 98.62 162 GLU A C 1
ATOM 1206 O O . GLU A 1 162 ? 2.818 -8.796 -4.623 1.00 98.62 162 GLU A O 1
ATOM 1211 N N . ASP A 1 163 ? 4.102 -10.648 -4.562 1.00 98.56 163 ASP A N 1
ATOM 1212 C CA . ASP A 1 163 ? 5.161 -10.193 -5.461 1.00 98.56 163 ASP A CA 1
ATOM 1213 C C . ASP A 1 163 ? 5.022 -10.903 -6.820 1.00 98.56 163 ASP A C 1
ATOM 1215 O O . ASP A 1 163 ? 4.730 -12.101 -6.893 1.00 98.56 163 ASP A O 1
ATOM 1219 N N . SER A 1 164 ? 5.300 -10.198 -7.919 1.00 98.50 164 SER A N 1
ATOM 1220 C CA . SER A 1 164 ? 5.490 -10.854 -9.221 1.00 98.50 164 SER A CA 1
ATOM 1221 C C . SER A 1 164 ? 6.640 -11.868 -9.168 1.00 98.50 164 SER A C 1
ATOM 1223 O O . SER A 1 164 ? 7.503 -11.830 -8.288 1.00 98.50 164 SER A O 1
ATOM 1225 N N . GLU A 1 165 ? 6.694 -12.792 -10.128 1.00 98.25 165 GLU A N 1
ATOM 1226 C CA . GLU A 1 165 ? 7.803 -13.749 -10.220 1.00 98.25 165 GLU A CA 1
ATOM 1227 C C . GLU A 1 165 ? 9.163 -13.052 -10.337 1.00 98.25 165 GLU A C 1
ATOM 1229 O O . GLU A 1 165 ? 10.057 -13.351 -9.547 1.00 98.25 165 GLU A O 1
ATOM 1234 N N . LEU A 1 166 ? 9.269 -12.040 -11.203 1.00 97.69 166 LEU A N 1
ATOM 1235 C CA . LEU A 1 166 ? 10.474 -11.219 -11.340 1.00 97.69 166 LEU A CA 1
ATOM 1236 C C . LEU A 1 166 ? 10.919 -10.590 -10.010 1.00 97.69 166 LEU A C 1
ATOM 1238 O O . LEU A 1 166 ? 12.110 -10.557 -9.705 1.00 97.69 166 LEU A O 1
ATOM 1242 N N . VAL A 1 167 ? 9.986 -10.074 -9.207 1.00 97.50 167 VAL A N 1
ATOM 1243 C CA . VAL A 1 167 ? 10.327 -9.444 -7.923 1.00 97.50 167 VAL A CA 1
ATOM 1244 C C . VAL A 1 167 ? 10.730 -10.482 -6.875 1.00 97.50 167 VAL A C 1
ATOM 1246 O O . VAL A 1 167 ? 11.645 -10.224 -6.090 1.00 97.50 167 VAL A O 1
ATOM 1249 N N . ARG A 1 168 ? 10.124 -11.677 -6.879 1.00 97.06 168 ARG A N 1
ATOM 1250 C CA . ARG A 1 168 ? 10.462 -12.762 -5.936 1.00 97.06 168 ARG A CA 1
ATOM 1251 C C . ARG A 1 168 ? 11.899 -13.261 -6.077 1.00 97.06 168 ARG A C 1
ATOM 1253 O O . ARG A 1 168 ? 12.476 -13.678 -5.072 1.00 97.06 168 ARG A O 1
ATOM 1260 N N . GLU A 1 169 ? 12.472 -13.172 -7.277 1.00 96.00 169 GLU A N 1
ATOM 1261 C CA . GLU A 1 169 ? 13.873 -13.518 -7.576 1.00 96.00 169 GLU A CA 1
ATOM 1262 C C . GLU A 1 169 ? 14.888 -12.579 -6.893 1.00 96.00 169 GLU A C 1
ATOM 1264 O O . GLU A 1 169 ? 16.084 -12.869 -6.855 1.00 96.00 169 GLU A O 1
ATOM 1269 N N . ARG A 1 170 ? 14.439 -11.446 -6.339 1.00 94.12 170 ARG A N 1
ATOM 1270 C CA . ARG A 1 170 ? 15.324 -10.420 -5.785 1.00 94.12 170 ARG A CA 1
ATOM 1271 C C . ARG A 1 170 ? 15.604 -10.620 -4.300 1.00 94.12 170 ARG A C 1
ATOM 1273 O O . ARG A 1 170 ? 14.723 -10.991 -3.524 1.00 94.12 170 ARG A O 1
ATOM 1280 N N . SER A 1 171 ? 16.827 -10.281 -3.898 1.00 92.56 171 SER A N 1
ATOM 1281 C CA . SER A 1 171 ? 17.285 -10.272 -2.501 1.00 92.56 171 SER A CA 1
ATOM 1282 C C . SER A 1 171 ? 17.065 -8.932 -1.789 1.00 92.56 171 SER A C 1
ATOM 1284 O O . SER A 1 171 ? 17.305 -8.826 -0.592 1.00 92.56 171 SER A O 1
ATOM 1286 N N . ASP A 1 172 ? 16.603 -7.906 -2.508 1.00 93.75 172 ASP A N 1
ATOM 1287 C CA . ASP A 1 172 ? 16.484 -6.525 -2.028 1.00 93.75 172 ASP A CA 1
ATOM 1288 C C . ASP A 1 172 ? 15.089 -6.184 -1.479 1.00 93.75 172 ASP A C 1
ATOM 1290 O O . ASP A 1 172 ? 14.717 -5.011 -1.415 1.00 93.75 172 ASP A O 1
ATOM 1294 N N . ARG A 1 173 ? 14.306 -7.205 -1.107 1.00 94.69 173 ARG A N 1
ATOM 1295 C CA . ARG A 1 173 ? 12.890 -7.103 -0.727 1.00 94.69 173 ARG A CA 1
ATOM 1296 C C . ARG A 1 173 ? 12.635 -7.494 0.726 1.00 94.69 173 ARG A C 1
ATOM 1298 O O . ARG A 1 173 ? 13.359 -8.306 1.292 1.00 94.69 173 ARG A O 1
ATOM 1305 N N . GLY A 1 174 ? 11.546 -6.985 1.289 1.00 96.31 174 GLY A N 1
ATOM 1306 C CA . GLY A 1 174 ? 10.999 -7.468 2.553 1.00 96.31 174 GLY A CA 1
ATOM 1307 C C . GLY A 1 174 ? 9.483 -7.338 2.592 1.00 96.31 174 GLY A C 1
ATOM 1308 O O . GLY A 1 174 ? 8.890 -6.519 1.885 1.00 96.31 174 GLY A O 1
ATOM 1309 N N . ARG A 1 175 ? 8.849 -8.194 3.395 1.00 98.00 175 ARG A N 1
ATOM 1310 C CA . ARG A 1 175 ? 7.391 -8.287 3.496 1.00 98.00 175 ARG A CA 1
ATOM 1311 C C . ARG A 1 175 ? 6.947 -8.584 4.916 1.00 98.00 175 ARG A C 1
ATOM 1313 O O . ARG A 1 175 ? 7.610 -9.328 5.629 1.00 98.00 175 ARG A O 1
ATOM 1320 N N . ALA A 1 176 ? 5.780 -8.077 5.281 1.00 98.38 176 ALA A N 1
ATOM 1321 C CA . ALA A 1 176 ? 5.067 -8.488 6.480 1.00 98.38 176 ALA A CA 1
ATOM 1322 C C . ALA A 1 176 ? 3.575 -8.604 6.169 1.00 98.38 176 ALA A C 1
ATOM 1324 O O . ALA A 1 176 ? 3.017 -7.775 5.453 1.00 98.38 176 ALA A O 1
ATOM 1325 N N . HIS A 1 177 ? 2.937 -9.643 6.702 1.00 98.38 177 HIS A N 1
ATOM 1326 C CA . HIS A 1 177 ? 1.499 -9.856 6.595 1.00 98.38 177 HIS A CA 1
ATOM 1327 C C . HIS A 1 177 ? 0.985 -10.294 7.961 1.00 98.38 177 HIS A C 1
ATOM 1329 O O . HIS A 1 177 ? 1.363 -11.359 8.447 1.00 98.38 177 HIS A O 1
ATOM 1335 N N . VAL A 1 178 ? 0.162 -9.461 8.585 1.00 98.19 178 VAL A N 1
ATOM 1336 C CA . VAL A 1 178 ? -0.403 -9.714 9.908 1.00 98.19 178 VAL A CA 1
ATOM 1337 C C . VAL A 1 178 ? -1.916 -9.637 9.807 1.00 98.19 178 VAL A C 1
ATOM 1339 O O . VAL A 1 178 ? -2.459 -8.657 9.306 1.00 98.19 178 VAL A O 1
ATOM 1342 N N . LEU A 1 179 ? -2.585 -10.671 10.304 1.00 97.81 179 LEU A N 1
ATOM 1343 C CA . LEU A 1 179 ? -4.033 -10.742 10.448 1.00 97.81 179 LEU A CA 1
ATOM 1344 C C . LEU A 1 179 ? -4.340 -11.094 11.900 1.00 97.81 179 LEU A C 1
ATOM 1346 O O . LEU A 1 179 ? -3.738 -12.023 12.445 1.00 97.81 179 LEU A O 1
ATOM 1350 N N . ALA A 1 180 ? -5.261 -10.361 12.522 1.00 96.56 180 ALA A N 1
ATOM 1351 C CA . ALA A 1 180 ? -5.784 -10.741 13.826 1.00 96.56 180 ALA A CA 1
ATOM 1352 C C . ALA A 1 180 ? -6.513 -12.089 13.715 1.00 96.56 180 ALA A C 1
ATOM 1354 O O . ALA A 1 180 ? -7.205 -12.346 12.728 1.00 96.56 180 ALA A O 1
ATOM 1355 N N . THR A 1 181 ? -6.385 -12.952 14.724 1.00 93.69 181 THR A N 1
ATOM 1356 C CA . THR A 1 181 ? -7.012 -14.287 14.719 1.00 93.69 181 THR A CA 1
ATOM 1357 C C . THR A 1 181 ? -8.539 -14.232 14.690 1.00 93.69 181 THR A C 1
ATOM 1359 O O . THR A 1 181 ? -9.173 -15.141 14.162 1.00 93.69 181 THR A O 1
ATOM 1362 N N . ASP A 1 182 ? -9.125 -13.166 15.227 1.00 92.88 182 ASP A N 1
ATOM 1363 C CA . ASP A 1 182 ? -10.561 -12.873 15.213 1.00 92.88 182 ASP A CA 1
ATOM 1364 C C . ASP A 1 182 ? -11.002 -12.047 13.989 1.00 92.88 182 ASP A C 1
ATOM 1366 O O . ASP A 1 182 ? -12.172 -11.690 13.870 1.00 92.88 182 ASP A O 1
ATOM 1370 N N . GLY A 1 183 ? -10.078 -11.733 13.074 1.00 93.25 183 GLY A N 1
ATOM 1371 C CA . GLY A 1 183 ? -10.349 -10.962 11.863 1.00 93.25 183 GLY A CA 1
ATOM 1372 C C . GLY A 1 183 ? -10.623 -9.474 12.091 1.00 93.25 183 GLY A C 1
ATOM 1373 O O . GLY A 1 183 ? -11.023 -8.794 11.147 1.00 93.25 183 GLY A O 1
ATOM 1374 N N . ARG A 1 184 ? -10.410 -8.937 13.303 1.00 95.69 184 ARG A N 1
ATOM 1375 C CA . ARG A 1 184 ? -10.753 -7.538 13.624 1.00 95.69 184 ARG A CA 1
ATOM 1376 C C . ARG A 1 184 ? -9.850 -6.497 12.952 1.00 95.69 184 ARG A C 1
ATOM 1378 O O . ARG A 1 184 ? -10.254 -5.350 12.783 1.00 95.69 184 ARG A O 1
ATOM 1385 N N . TYR A 1 185 ? -8.625 -6.880 12.595 1.00 98.19 185 TYR A N 1
ATOM 1386 C CA . TYR A 1 185 ? -7.674 -6.017 11.901 1.00 98.19 185 TYR A CA 1
ATOM 1387 C C . TYR A 1 185 ? -6.714 -6.819 11.022 1.00 98.19 185 TYR A C 1
ATOM 1389 O O . TYR A 1 185 ? -6.507 -8.024 11.210 1.00 98.19 185 TYR A O 1
ATOM 1397 N N . GLY A 1 186 ? -6.056 -6.113 10.109 1.00 98.44 186 GLY A N 1
ATOM 1398 C CA . GLY A 1 186 ? -4.951 -6.639 9.324 1.00 98.44 186 GLY A CA 1
ATOM 1399 C C . GLY A 1 186 ? -4.001 -5.541 8.870 1.00 98.44 186 GLY A C 1
ATOM 1400 O O . GLY A 1 186 ? -4.402 -4.392 8.696 1.00 98.44 186 GLY A O 1
ATOM 1401 N N . LEU A 1 187 ? -2.737 -5.904 8.671 1.00 98.81 187 LEU A N 1
ATOM 1402 C CA . LEU A 1 187 ? -1.694 -5.030 8.148 1.00 98.81 187 LEU A CA 1
ATOM 1403 C C . LEU A 1 187 ? -0.809 -5.808 7.177 1.00 98.81 187 LEU A C 1
ATOM 1405 O O . LEU A 1 187 ? -0.348 -6.912 7.472 1.00 98.81 187 LEU A O 1
ATOM 1409 N N . ALA A 1 188 ? -0.543 -5.207 6.026 1.00 98.81 188 ALA A N 1
ATOM 1410 C CA . ALA A 1 188 ? 0.358 -5.732 5.017 1.00 98.81 188 ALA A CA 1
ATOM 1411 C C . ALA A 1 188 ? 1.397 -4.677 4.652 1.00 98.81 188 ALA A C 1
ATOM 1413 O O . ALA A 1 188 ? 1.101 -3.482 4.595 1.00 98.81 188 ALA A O 1
ATOM 1414 N N . LEU A 1 189 ? 2.614 -5.139 4.394 1.00 98.69 189 LEU A N 1
ATOM 1415 C CA . LEU A 1 189 ? 3.751 -4.309 4.036 1.00 98.69 189 LEU A CA 1
ATOM 1416 C C . LEU A 1 189 ? 4.599 -5.041 3.000 1.00 98.69 189 LEU A C 1
ATOM 1418 O O . LEU A 1 189 ? 4.920 -6.218 3.175 1.00 98.69 189 LEU A O 1
ATOM 1422 N N . LEU A 1 190 ? 4.980 -4.320 1.952 1.00 98.38 190 LEU A N 1
ATOM 1423 C CA . LEU A 1 190 ? 5.954 -4.727 0.944 1.00 98.38 190 LEU A CA 1
ATOM 1424 C C . LEU A 1 190 ? 6.973 -3.606 0.795 1.00 98.38 190 LEU A C 1
ATOM 1426 O O . LEU A 1 190 ? 6.596 -2.439 0.705 1.00 98.38 190 LEU A O 1
ATOM 1430 N N . HIS A 1 191 ? 8.256 -3.936 0.732 1.00 96.88 191 HIS A N 1
ATOM 1431 C CA . HIS A 1 191 ? 9.279 -2.952 0.409 1.00 96.88 191 HIS A CA 1
ATOM 1432 C C . HIS A 1 191 ? 10.398 -3.538 -0.436 1.00 96.88 191 HIS A C 1
ATOM 1434 O O . HIS A 1 191 ? 10.656 -4.740 -0.433 1.00 96.88 191 HIS A O 1
ATOM 1440 N N . ASN A 1 192 ? 11.106 -2.653 -1.133 1.00 94.88 192 ASN A N 1
ATOM 1441 C CA . ASN A 1 192 ? 12.425 -2.928 -1.682 1.00 94.88 192 ASN A CA 1
ATOM 1442 C C . ASN A 1 192 ? 13.404 -1.793 -1.360 1.00 94.88 192 ASN A C 1
ATOM 1444 O O . ASN A 1 192 ? 13.038 -0.613 -1.372 1.00 94.88 192 ASN A O 1
ATOM 1448 N N . SER A 1 193 ? 14.662 -2.139 -1.101 1.00 92.75 193 SER A N 1
ATOM 1449 C CA . SER A 1 193 ? 15.719 -1.177 -0.782 1.00 92.75 193 SER A CA 1
ATOM 1450 C C . SER A 1 193 ? 17.046 -1.571 -1.414 1.00 92.75 193 SER A C 1
ATOM 1452 O O . SER A 1 193 ? 17.453 -2.717 -1.300 1.00 92.75 193 SER A O 1
ATOM 1454 N N . ILE A 1 194 ? 17.743 -0.602 -2.012 1.00 90.19 194 ILE A N 1
ATOM 1455 C CA . ILE A 1 194 ? 19.121 -0.783 -2.503 1.00 90.19 194 ILE A CA 1
ATOM 1456 C C . ILE A 1 194 ? 20.061 -1.115 -1.334 1.00 90.19 194 ILE A C 1
ATOM 1458 O O . ILE A 1 194 ? 20.965 -1.931 -1.477 1.00 90.19 194 ILE A O 1
ATOM 1462 N N . GLU A 1 195 ? 19.799 -0.527 -0.165 1.00 92.00 195 GLU A N 1
ATOM 1463 C CA . GLU A 1 195 ? 20.470 -0.824 1.098 1.00 92.00 195 GLU A CA 1
ATOM 1464 C C . GLU A 1 195 ? 19.478 -1.558 2.018 1.00 92.00 195 GLU A C 1
ATOM 1466 O O . GLU A 1 195 ? 18.756 -0.910 2.787 1.00 92.00 195 GLU A O 1
ATOM 1471 N N . PRO A 1 196 ? 19.327 -2.891 1.887 1.00 8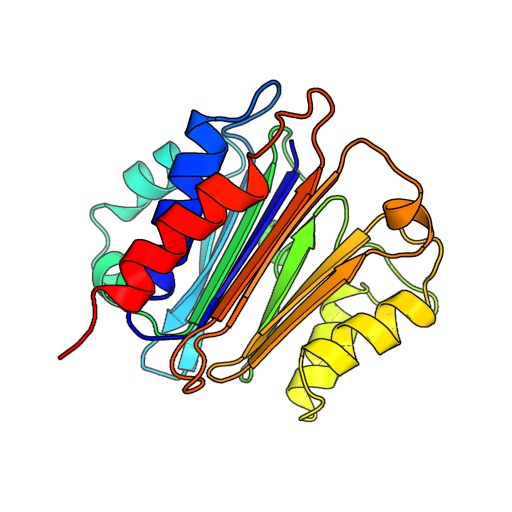9.56 196 PRO A N 1
ATOM 1472 C CA . PRO A 1 196 ? 18.372 -3.645 2.686 1.00 89.56 196 PRO A CA 1
ATOM 1473 C C . PRO A 1 196 ? 18.783 -3.646 4.161 1.00 89.56 196 PRO A C 1
ATOM 1475 O O . PRO A 1 196 ? 19.946 -3.844 4.509 1.00 89.56 196 PRO A O 1
ATOM 1478 N N . VAL A 1 197 ? 17.797 -3.436 5.030 1.00 93.38 197 VAL A N 1
ATOM 1479 C CA . VAL A 1 197 ? 17.944 -3.531 6.483 1.00 93.38 197 VAL A CA 1
ATOM 1480 C C . VAL A 1 197 ? 17.153 -4.748 6.940 1.00 93.38 197 VAL A C 1
ATOM 1482 O O . VAL A 1 197 ? 15.938 -4.813 6.745 1.00 93.38 197 VAL A O 1
ATOM 1485 N N . GLU A 1 198 ? 17.852 -5.722 7.517 1.00 92.88 198 GLU A N 1
ATOM 1486 C CA . GLU A 1 198 ? 17.234 -6.927 8.065 1.00 92.88 198 GLU A CA 1
ATOM 1487 C C . GLU A 1 198 ? 16.213 -6.558 9.151 1.00 92.88 198 GLU A C 1
ATOM 1489 O O . GLU A 1 198 ? 16.447 -5.672 9.976 1.00 92.88 198 GLU A O 1
ATOM 1494 N N . GLY A 1 199 ? 15.052 -7.212 9.137 1.00 95.19 199 GLY A N 1
ATOM 1495 C CA . GLY A 1 199 ? 14.005 -6.966 10.123 1.00 95.19 199 GLY A CA 1
ATOM 1496 C C . GLY A 1 199 ? 13.166 -5.703 9.889 1.00 95.19 199 GLY A C 1
ATOM 1497 O O . GLY A 1 199 ? 12.300 -5.407 10.715 1.00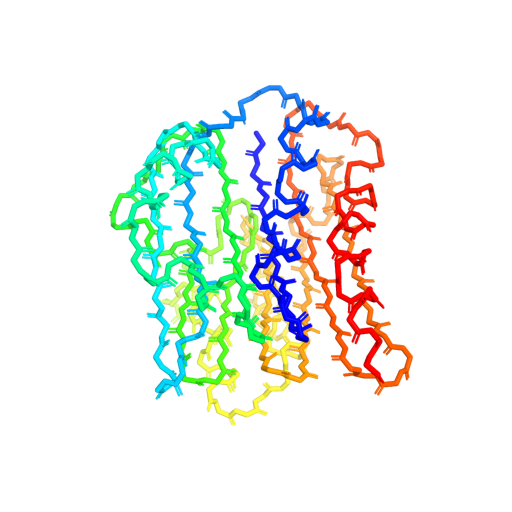 95.19 199 GLY A O 1
ATOM 1498 N N . LEU A 1 200 ? 13.414 -4.904 8.837 1.00 96.56 200 LEU A N 1
ATOM 1499 C CA . LEU A 1 200 ? 12.689 -3.640 8.622 1.00 96.56 200 LEU A CA 1
ATOM 1500 C C . LEU A 1 200 ? 11.180 -3.874 8.509 1.00 96.56 200 LEU A C 1
ATOM 1502 O O . LEU A 1 200 ? 10.408 -3.216 9.209 1.00 96.56 200 LEU A O 1
ATOM 1506 N N . ALA A 1 201 ? 10.767 -4.826 7.667 1.00 97.50 201 ALA A N 1
ATOM 1507 C CA . ALA A 1 201 ? 9.361 -5.155 7.460 1.00 97.50 201 ALA A CA 1
ATOM 1508 C C . ALA A 1 201 ? 8.680 -5.600 8.761 1.00 97.50 201 ALA A C 1
ATOM 1510 O O . ALA A 1 201 ? 7.604 -5.099 9.092 1.00 97.50 201 ALA A O 1
ATOM 1511 N N . GLU A 1 202 ? 9.308 -6.501 9.523 1.00 97.75 202 GLU A N 1
ATOM 1512 C CA . GLU A 1 202 ? 8.752 -7.012 10.774 1.00 97.75 202 GLU A CA 1
ATOM 1513 C C . GLU A 1 202 ? 8.644 -5.923 11.844 1.00 97.75 202 GLU A C 1
ATOM 1515 O O . GLU A 1 202 ? 7.626 -5.847 12.534 1.00 97.75 202 GLU A O 1
ATOM 1520 N N . ASN A 1 203 ? 9.659 -5.065 11.992 1.00 98.19 203 ASN A N 1
ATOM 1521 C CA . ASN A 1 203 ? 9.640 -3.993 12.990 1.00 98.19 203 ASN A CA 1
ATOM 1522 C C . ASN A 1 203 ? 8.612 -2.908 12.641 1.00 98.19 203 ASN A C 1
ATOM 1524 O O . ASN A 1 203 ? 7.832 -2.506 13.509 1.00 98.19 203 ASN A O 1
ATOM 1528 N N . ALA A 1 204 ? 8.546 -2.491 11.373 1.00 98.38 204 ALA A N 1
ATOM 1529 C CA . ALA A 1 204 ? 7.543 -1.538 10.906 1.00 98.38 204 ALA A CA 1
ATOM 1530 C C . ALA A 1 204 ? 6.119 -2.090 11.078 1.00 98.38 204 ALA A C 1
ATOM 1532 O O . ALA A 1 204 ? 5.254 -1.420 11.647 1.00 98.38 204 ALA A O 1
ATOM 1533 N N . ALA A 1 205 ? 5.883 -3.344 10.679 1.00 98.38 205 ALA A N 1
ATOM 1534 C CA . ALA A 1 205 ? 4.592 -3.998 10.872 1.00 98.38 205 ALA A CA 1
ATOM 1535 C C . ALA A 1 205 ? 4.228 -4.130 12.354 1.00 98.38 205 ALA A C 1
ATOM 1537 O O . ALA A 1 205 ? 3.104 -3.806 12.728 1.00 98.38 205 ALA A O 1
ATOM 1538 N N . ARG A 1 206 ? 5.175 -4.521 13.219 1.00 98.25 206 ARG A N 1
ATOM 1539 C CA . ARG A 1 206 ? 4.963 -4.590 14.674 1.00 98.25 206 ARG A CA 1
ATOM 1540 C C . ARG A 1 206 ? 4.517 -3.243 15.235 1.00 98.25 206 ARG A C 1
ATOM 1542 O O . ARG A 1 206 ? 3.616 -3.205 16.070 1.00 98.25 206 ARG A O 1
ATOM 1549 N N . ARG A 1 207 ? 5.114 -2.142 14.769 1.00 98.44 207 ARG A N 1
ATOM 1550 C CA . ARG A 1 207 ? 4.739 -0.796 15.213 1.00 98.44 207 ARG A CA 1
ATOM 1551 C C . ARG A 1 207 ? 3.315 -0.423 14.797 1.00 98.44 207 ARG A C 1
ATOM 1553 O O . ARG A 1 207 ? 2.595 0.137 15.619 1.00 98.44 207 ARG A O 1
ATOM 1560 N N . GLY A 1 208 ? 2.902 -0.749 13.573 1.00 98.38 208 GLY A N 1
ATOM 1561 C CA . GLY A 1 208 ? 1.523 -0.536 13.119 1.00 98.38 208 GLY A CA 1
ATOM 1562 C C . GLY A 1 208 ? 0.512 -1.434 13.840 1.00 98.38 208 GLY A C 1
ATOM 1563 O O . GLY A 1 208 ? -0.524 -0.960 14.297 1.00 98.38 208 GLY A O 1
ATOM 1564 N N . VAL A 1 209 ? 0.840 -2.714 14.027 1.00 98.06 209 VAL A N 1
ATOM 1565 C CA . VAL A 1 209 ? -0.011 -3.687 14.735 1.00 98.06 209 VAL A CA 1
ATOM 1566 C C . VAL A 1 209 ? -0.216 -3.303 16.196 1.00 98.06 209 VAL A C 1
ATOM 1568 O O . VAL A 1 209 ? -1.318 -3.466 16.702 1.00 98.06 209 VAL A O 1
ATOM 1571 N N . ALA A 1 210 ? 0.792 -2.740 16.869 1.00 97.50 210 ALA A N 1
ATOM 1572 C CA . ALA A 1 210 ? 0.635 -2.249 18.237 1.00 97.50 210 ALA A CA 1
ATOM 1573 C C . ALA A 1 210 ? -0.458 -1.169 18.360 1.00 97.50 210 ALA A C 1
ATOM 1575 O O . ALA A 1 210 ? -1.128 -1.105 19.386 1.00 97.50 210 ALA A O 1
ATOM 1576 N N . VAL A 1 211 ? -0.668 -0.356 17.315 1.00 97.75 211 VAL A N 1
ATOM 1577 C CA . VAL A 1 211 ? -1.785 0.600 17.258 1.00 97.75 211 VAL A CA 1
ATOM 1578 C C . VAL A 1 211 ? -3.107 -0.148 17.093 1.00 97.75 211 VAL A C 1
ATOM 1580 O O . VAL A 1 211 ? -3.989 0.002 17.928 1.00 97.75 211 VAL A O 1
ATOM 1583 N N . LEU A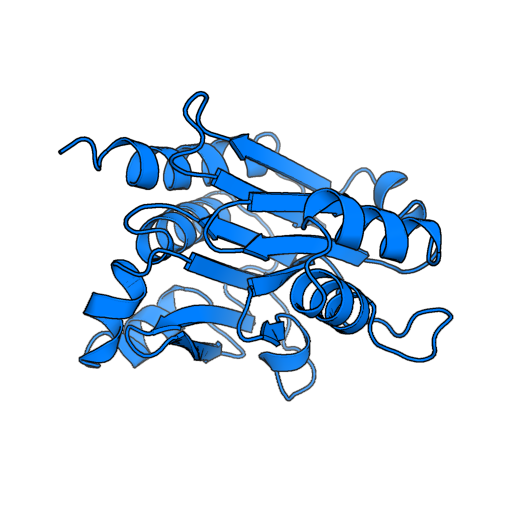 1 212 ? -3.218 -1.017 16.083 1.00 96.94 212 LEU A N 1
ATOM 1584 C CA . LEU A 1 212 ? -4.447 -1.778 15.798 1.00 96.94 212 LEU A CA 1
ATOM 1585 C C . LEU A 1 212 ? -4.901 -2.649 16.981 1.00 96.94 212 LEU A C 1
ATOM 1587 O O . LEU A 1 212 ? -6.093 -2.774 17.248 1.00 96.94 212 LEU A O 1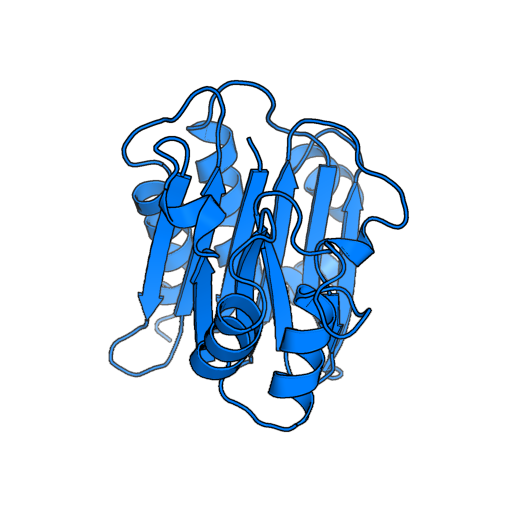
ATOM 1591 N N . ALA A 1 213 ? -3.952 -3.262 17.688 1.00 93.12 213 ALA A N 1
ATOM 1592 C CA . ALA A 1 213 ? -4.220 -4.124 18.832 1.00 93.12 213 ALA A CA 1
ATOM 1593 C C . ALA A 1 213 ? -4.528 -3.339 20.115 1.00 93.12 213 ALA A C 1
ATOM 1595 O O . ALA A 1 213 ? -5.229 -3.863 20.969 1.00 93.12 213 ALA A O 1
ATOM 1596 N N . GLY A 1 214 ? -4.030 -2.105 20.252 1.00 85.56 214 GLY A N 1
ATOM 1597 C CA . GLY A 1 214 ? -4.267 -1.252 21.421 1.00 85.56 214 GLY A CA 1
ATOM 1598 C C . GLY A 1 214 ? -5.690 -0.691 21.520 1.00 85.56 214 GLY A C 1
ATOM 1599 O O . GLY A 1 214 ? -6.056 -0.167 22.567 1.00 85.56 214 GLY A O 1
ATOM 1600 N N . HIS A 1 215 ? -6.501 -0.828 20.466 1.00 63.66 215 HIS A N 1
ATOM 1601 C CA . HIS A 1 215 ? -7.924 -0.471 20.442 1.00 63.66 215 HIS A CA 1
ATOM 1602 C C . HIS A 1 215 ? -8.824 -1.626 20.910 1.00 63.66 215 HIS A C 1
ATOM 1604 O O . HIS A 1 215 ? -9.839 -1.936 20.289 1.00 63.66 215 HIS A O 1
ATOM 1610 N N . GLU A 1 216 ? -8.447 -2.278 22.010 1.00 52.56 216 GLU A N 1
ATOM 1611 C CA . GLU A 1 216 ? -9.343 -3.154 22.770 1.00 52.56 216 GLU A CA 1
ATOM 1612 C C . GLU A 1 216 ? -10.245 -2.252 23.624 1.00 52.56 216 GLU A C 1
ATOM 1614 O O . GLU A 1 216 ? -9.787 -1.641 24.589 1.00 52.56 216 GLU A O 1
ATOM 1619 N N . SER A 1 217 ? -11.498 -2.075 23.188 1.00 41.84 217 SER A N 1
ATOM 1620 C C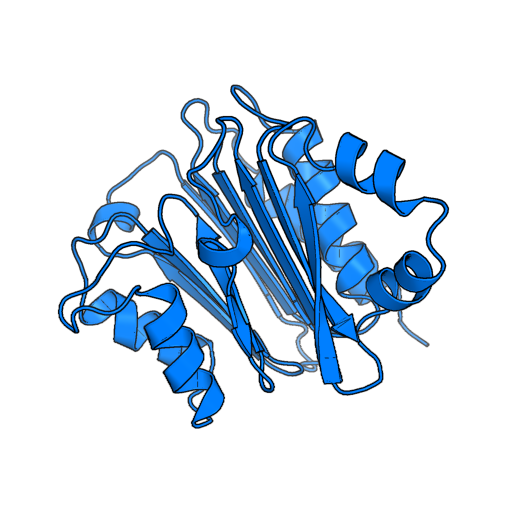A . SER A 1 217 ? -12.541 -1.367 23.950 1.00 41.84 217 SER A CA 1
ATOM 1621 C C . SER A 1 217 ? -13.248 -2.318 24.903 1.00 41.84 217 SER A C 1
ATOM 1623 O O . SER A 1 217 ? -13.590 -3.431 24.441 1.00 41.84 217 SER A O 1
#

Foldseek 3Di:
DKKKKKKFFFQRLQLQLQLLVLLQVQDDDQDQAWKWKWAQDPVLDIDIDIDGGRHSVVSCVVCVPPPVSVVSRRGRIMMMIDTRHGDDPPPCLQKDDDSFWIKHWTDRQQDQAPVSGRLRVQLNVCVVVVHASQRSQCVSLVRGQPDQIKMWIDGNQHIHIDGRVNNVPDPQKDKDWDADPVSNMIMIMIYGDPDHDPCSHVRSNVRSVCVNVVPPD

Nearest PDB structures (foldseek):
  3ooj-assembly1_B  TM=6.397E-01  e=2.192E-05  Escherichia coli
  3ooj-assembly1_E  TM=6.354E-01  e=8.028E-05  Escherichia coli
  6lbp-assembly1_A  TM=5.263E-01  e=4.327E-05  Arabidopsis thaliana
  3ooj-assembly1_C  TM=5.535E-01  e=7.546E-05  Escherichia coli
  1jxa-assembly2_C  TM=4.941E-01  e=1.060E-02  Escherichia coli

Sequence (217 aa):
MTIGIAAFGAEAGRAVWAAWAEAERLGKGDLHGFAVFYALAPDGEAVALECQRGGLETIRAQWSTRPDLAWMMASPLAAVITSGPDRPEPLAQFLVAGRRGFVTGHRLPNTVGVSDIPVNREALSLIERGVRPDEAVRMVLQANPRVDAGLIAVTPHAIGLEDSELVRERSDRGRAHVLATDGRYGLALLHNSIEPVEGLAENAARRGVAVLAGHES

Secondary structure (DSSP, 8-state):
-EEEEEEESTTHHHHHHHHHHHHHHH--SS-S-EEEEEEE-TTS-EEEEEESSSHHHHHHHHHTT-THHHHHHH-SEEEEEEESS--PSPGGGSSEE-SS-EEEEEE-TT-B-TTSSBHHHHHHHHHHTT--HHHHHHHHHHH-TTSSEEEEEEETTEEEEEE-HHHHT-SSEEEEEEE-TTSS-EEEEEEE-SS--TTHHHHHHHHHHHHHHH---